Protein AF-A0A2D4NIR9-F1 (afdb_monomer_lite)

Radius of gyration: 31.27 Å; chains: 1; bounding box: 77×45×60 Å

pLDDT: mean 85.51, std 13.18, range [40.16, 98.0]

Foldseek 3Di:
DDDDDDDDDPPDDDDDDPPDDPPDPPPPPVVVVVVVVVVVVVCVVVVVADPVNPDDDDDDDDLPDPPVCNLVVQQVVQQVVCVVVVHDRDDSVVSSCVVVVDDDDDVVVVVVVVVLVVVQVVCVVVVHDQQPDWDWDADVVVGDIDTDRDDDFDWDDDDDPDIDTPPDDDDDDDDPQCFLLNVQVCCCVVPVDGDQWDDDPPRTQAHPPDPPSVVRRNPD

Organism: NCBI:txid129469

Secondary structure (DSSP, 8-state):
-PPPP----TT------TTS---------HHHHHHHHHHHHHHHHTTSS-TTTT-PPP----SS-SSS-HHHHHHHHHHHHHHHTTPPPPPHHHHHHHHTTPPP--HHHHHHHHHHHHHHHHHHHTT--GGG-EEEEEETTTTEEEEEEPPPPPPEEEETTEEE-TT--------TT--HHHHHHHHHHHHS---S-EEETTEEEE-TTSTTTGGGGG--

InterPro domains:
  IPR018965 Ubiquitin-activating enzyme E1, C-terminal [PF09358] (167-218)
  IPR018965 Ubiquitin-activating enzyme E1, C-terminal [SM00985] (133-220)
  IPR019572 Ubiquitin-activating enzyme, SCCH domain [PF10585] (20-96)
  IPR035985 Ubiquitin-activating enzyme-like [SSF69572] (28-212)
  IPR038252 Ubiquitin-activating enzyme E1, C-terminal domain superfamily [G3DSA:3.10.290.60] (169-220)
  IPR042063 Ubiquitin-activating enzyme E1, SCCH domain [G3DSA:1.10.10.2660] (4-103)
  IPR045886 ThiF/MoeB/HesA family [PTHR10953] (51-213)

Sequence (220 aa):
YMGTPFAGSIKVVVQTDEAIRKPDPIPVSSEDERNALLQLESAILANKATKSDLQMKELNFEKDDDSNGHIDFITAASNLRAKMYNIEPADRLKTKRIAGKIIPAIATSTAAVSGLVALELIKVVGVCPFQAYKNCFFNLAIPIIVFTETAAVRKTEIRNGISFTIWDRWTIHGKDNFTLLDFINTVKEKYGIEPIMVVQGVKMLYVPVMPGHVKRLKLT

Structure (mmCIF, N/CA/C/O backbone):
data_AF-A0A2D4NIR9-F1
#
_entry.id   AF-A0A2D4NIR9-F1
#
loop_
_atom_site.group_PDB
_atom_site.id
_atom_site.type_symbol
_atom_site.label_atom_id
_atom_site.label_alt_id
_atom_site.label_comp_id
_atom_site.label_asym_id
_atom_site.label_entity_id
_atom_site.label_seq_id
_atom_site.pdbx_PDB_ins_code
_atom_site.Cartn_x
_atom_site.Cartn_y
_atom_site.Cartn_z
_atom_site.occupancy
_atom_site.B_iso_or_equiv
_atom_site.auth_seq_id
_atom_site.auth_comp_id
_atom_site.auth_asym_id
_atom_site.auth_atom_id
_atom_site.pdbx_PDB_model_num
ATOM 1 N N . TYR A 1 1 ? 46.312 -5.017 -22.908 1.00 40.16 1 TYR A N 1
ATOM 2 C CA . TYR A 1 1 ? 45.900 -4.498 -21.592 1.00 40.16 1 TYR A CA 1
ATOM 3 C C . TYR A 1 1 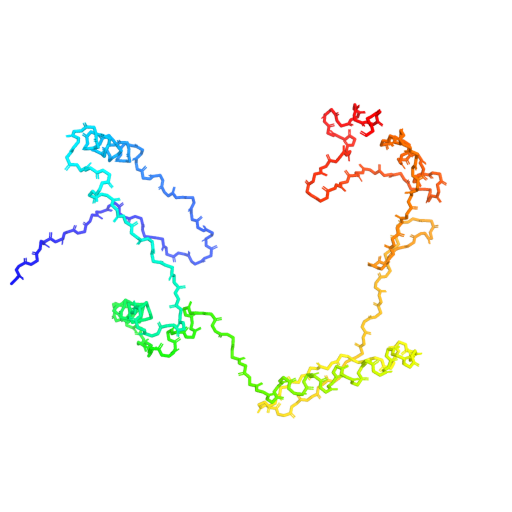? 46.078 -5.599 -20.560 1.00 40.16 1 TYR A C 1
ATOM 5 O O . TYR A 1 1 ? 45.256 -6.503 -20.502 1.00 40.16 1 TYR A O 1
ATOM 13 N N . MET A 1 2 ? 47.196 -5.597 -19.828 1.00 45.28 2 MET A N 1
ATOM 14 C CA . MET A 1 2 ? 47.381 -6.491 -18.679 1.00 45.28 2 MET A CA 1
ATOM 15 C C . MET A 1 2 ? 46.556 -5.928 -17.521 1.00 45.28 2 MET A C 1
ATOM 17 O O . MET A 1 2 ? 46.801 -4.803 -17.093 1.00 45.28 2 MET A O 1
ATOM 21 N N . GLY A 1 3 ? 45.549 -6.672 -17.065 1.00 52.16 3 GLY A N 1
ATOM 22 C CA . GLY A 1 3 ? 44.848 -6.351 -15.824 1.00 52.16 3 GLY A CA 1
ATOM 23 C C . GLY A 1 3 ? 45.793 -6.489 -14.632 1.00 52.16 3 GLY A C 1
ATOM 24 O O . GLY A 1 3 ? 46.739 -7.277 -14.669 1.00 52.16 3 GLY A O 1
ATOM 25 N N . THR A 1 4 ? 45.548 -5.722 -13.575 1.00 70.62 4 THR A N 1
ATOM 26 C CA . THR A 1 4 ? 46.212 -5.937 -12.289 1.00 70.62 4 THR A CA 1
ATOM 27 C C . THR A 1 4 ? 45.856 -7.339 -11.771 1.00 70.62 4 THR A C 1
ATOM 29 O O . THR A 1 4 ? 44.676 -7.699 -11.759 1.00 70.62 4 THR A O 1
ATOM 32 N N . PRO A 1 5 ? 46.838 -8.173 -11.381 1.00 71.19 5 PRO A N 1
ATOM 33 C CA . PRO A 1 5 ? 46.554 -9.515 -10.888 1.00 71.19 5 PRO A CA 1
ATOM 34 C C . PRO A 1 5 ? 45.826 -9.433 -9.540 1.00 71.19 5 PRO A C 1
ATOM 36 O O . PRO A 1 5 ? 46.275 -8.743 -8.627 1.00 71.19 5 PRO A O 1
ATOM 39 N N . PHE A 1 6 ? 44.706 -10.146 -9.417 1.00 78.81 6 PHE A N 1
ATOM 40 C CA . PHE A 1 6 ? 43.951 -10.275 -8.171 1.00 78.81 6 PHE A CA 1
ATOM 41 C C . PHE A 1 6 ? 44.113 -11.691 -7.613 1.00 78.81 6 PHE A C 1
ATOM 43 O O . PHE A 1 6 ? 43.844 -12.668 -8.312 1.00 78.81 6 PHE A O 1
ATOM 50 N N . ALA A 1 7 ? 44.521 -11.796 -6.350 1.00 73.81 7 ALA A N 1
ATOM 51 C CA . ALA A 1 7 ? 44.514 -13.037 -5.583 1.00 73.81 7 ALA A CA 1
ATOM 52 C C . ALA A 1 7 ? 43.500 -12.896 -4.439 1.00 73.81 7 ALA A C 1
ATOM 54 O O . ALA A 1 7 ? 43.501 -11.889 -3.733 1.00 73.81 7 ALA A O 1
ATOM 55 N N . GLY A 1 8 ? 42.615 -13.881 -4.273 1.00 65.56 8 GLY A N 1
ATOM 56 C CA . GLY A 1 8 ? 41.558 -13.827 -3.263 1.00 65.56 8 GLY A CA 1
ATOM 57 C C . GLY A 1 8 ? 42.111 -13.816 -1.834 1.00 65.56 8 GLY A C 1
ATOM 58 O O . GLY A 1 8 ? 42.942 -14.647 -1.475 1.00 65.56 8 GLY A O 1
ATOM 59 N N . SER A 1 9 ? 41.625 -12.894 -1.004 1.00 65.56 9 SER A N 1
ATOM 60 C CA . SER A 1 9 ? 41.976 -12.816 0.418 1.00 65.56 9 SER A CA 1
ATOM 61 C C . SER A 1 9 ? 41.223 -13.873 1.235 1.00 65.56 9 SER A C 1
ATOM 63 O O . SER A 1 9 ? 40.002 -13.966 1.167 1.00 65.56 9 SER A O 1
ATOM 65 N N . ILE A 1 10 ? 41.938 -14.628 2.075 1.00 56.69 10 ILE A N 1
ATOM 66 C CA . ILE A 1 10 ? 41.413 -15.777 2.850 1.00 56.69 10 ILE A CA 1
ATOM 67 C C . ILE A 1 10 ? 40.405 -15.363 3.953 1.00 56.69 10 ILE A C 1
ATOM 69 O O . ILE A 1 10 ? 39.670 -16.196 4.471 1.00 56.69 10 ILE A O 1
ATOM 73 N N . LYS A 1 11 ? 40.321 -14.072 4.305 1.00 61.47 11 LYS A N 1
ATOM 74 C CA . LYS A 1 11 ? 39.499 -13.545 5.415 1.00 61.47 11 LYS A CA 1
ATOM 75 C C . LYS A 1 11 ? 38.157 -12.921 4.990 1.00 61.47 11 LYS A C 1
ATOM 77 O O . LYS A 1 11 ? 37.684 -11.999 5.647 1.00 61.47 11 LYS A O 1
ATOM 82 N N . VAL A 1 12 ? 37.542 -13.368 3.895 1.00 59.41 12 VAL A N 1
ATOM 83 C CA . VAL A 1 12 ? 36.223 -12.852 3.481 1.00 59.41 12 VAL A CA 1
ATOM 84 C C . VAL A 1 12 ? 35.119 -13.746 4.045 1.00 59.41 12 VAL A C 1
ATOM 86 O O . VAL A 1 12 ? 35.029 -14.922 3.703 1.00 59.41 12 VAL A O 1
ATOM 89 N N . VAL A 1 13 ? 34.269 -13.187 4.910 1.00 64.75 13 VAL A N 1
ATOM 90 C CA . VAL A 1 13 ? 33.069 -13.868 5.416 1.00 64.75 13 VAL A CA 1
ATOM 91 C C . VAL A 1 13 ? 32.018 -13.877 4.307 1.00 64.75 13 VAL A C 1
ATOM 93 O O . VAL A 1 13 ? 31.481 -12.831 3.947 1.00 64.75 13 VAL A O 1
ATOM 96 N N . VAL A 1 14 ? 31.727 -15.053 3.752 1.00 64.06 14 VAL A N 1
ATOM 97 C CA . VAL A 1 14 ? 30.638 -15.247 2.786 1.00 64.06 14 VAL A CA 1
ATOM 98 C C . VAL A 1 14 ? 29.438 -15.801 3.540 1.00 64.06 14 VAL A C 1
ATOM 100 O O . VAL A 1 14 ? 29.469 -16.925 4.031 1.00 64.06 14 VAL A O 1
ATOM 103 N N . GLN A 1 15 ? 28.386 -14.997 3.657 1.00 66.44 15 GLN A N 1
ATOM 104 C CA . GLN A 1 15 ? 27.143 -15.411 4.295 1.00 66.44 15 GLN A CA 1
ATOM 105 C C . GLN A 1 15 ? 26.266 -16.168 3.289 1.00 66.44 15 GLN A C 1
ATOM 107 O O . GLN A 1 15 ? 26.023 -15.671 2.191 1.00 66.44 15 GLN A O 1
ATOM 112 N N . THR A 1 16 ? 25.795 -17.361 3.656 1.00 66.50 16 THR A N 1
ATOM 113 C CA . THR A 1 16 ? 25.077 -18.283 2.753 1.00 66.50 16 THR A CA 1
ATOM 114 C C . THR A 1 16 ? 23.614 -18.531 3.133 1.00 66.50 16 THR A C 1
ATOM 116 O O . THR A 1 16 ? 22.977 -19.374 2.511 1.00 66.50 16 THR A O 1
ATOM 119 N N . ASP A 1 17 ? 23.073 -17.836 4.137 1.00 55.38 17 ASP A N 1
ATOM 120 C CA . ASP A 1 17 ? 21.745 -18.126 4.697 1.00 55.38 17 ASP A CA 1
ATOM 121 C C . ASP A 1 17 ? 20.742 -16.984 4.436 1.00 55.38 17 ASP A C 1
ATOM 123 O O . ASP A 1 17 ? 20.973 -15.838 4.831 1.00 55.38 17 ASP A O 1
ATOM 127 N N . GLU A 1 18 ? 19.632 -17.301 3.760 1.00 58.94 18 GLU A N 1
ATOM 128 C CA . GLU A 1 18 ? 18.612 -16.344 3.297 1.00 58.94 18 GLU A CA 1
ATOM 129 C C . GLU A 1 18 ? 17.674 -15.854 4.417 1.00 58.94 18 GLU A C 1
ATOM 131 O O . GLU A 1 18 ? 17.050 -14.800 4.285 1.00 58.94 18 GLU A O 1
ATOM 136 N N . ALA A 1 19 ? 17.571 -16.589 5.532 1.00 59.88 19 ALA A N 1
ATOM 137 C CA . ALA A 1 19 ? 16.643 -16.288 6.631 1.00 59.88 19 ALA A CA 1
ATOM 138 C C . ALA A 1 19 ? 17.217 -15.339 7.703 1.00 59.88 19 ALA A C 1
ATOM 140 O O . ALA A 1 19 ? 16.499 -14.893 8.605 1.00 59.88 19 ALA A O 1
ATOM 141 N N . ILE A 1 20 ? 18.509 -15.015 7.628 1.00 51.44 20 ILE A N 1
ATOM 142 C CA . ILE A 1 20 ? 19.183 -14.172 8.615 1.00 51.44 20 ILE A CA 1
ATOM 143 C C . ILE A 1 20 ? 18.915 -12.698 8.270 1.00 51.44 20 ILE A C 1
ATOM 145 O O . ILE A 1 20 ? 19.298 -12.210 7.206 1.00 51.44 20 ILE A O 1
ATOM 149 N N . ARG A 1 21 ? 18.252 -11.962 9.182 1.00 60.31 21 ARG A N 1
ATOM 150 C CA . ARG A 1 21 ? 18.209 -10.483 9.147 1.00 60.31 21 ARG A CA 1
ATOM 151 C C . ARG A 1 21 ? 19.627 -9.971 8.925 1.00 60.31 21 ARG A C 1
ATOM 153 O O . ARG A 1 21 ? 20.514 -10.524 9.566 1.00 60.31 21 ARG A O 1
ATOM 160 N N . LYS A 1 22 ? 19.812 -8.945 8.069 1.00 49.41 22 LYS A N 1
ATOM 161 C CA . LYS A 1 22 ? 21.119 -8.301 7.806 1.00 49.41 22 LYS A CA 1
ATOM 162 C C . LYS A 1 22 ? 21.984 -8.419 9.063 1.00 49.41 22 LYS A C 1
ATOM 164 O O . LYS A 1 22 ? 21.547 -7.872 10.081 1.00 49.41 22 LYS A O 1
ATOM 169 N N . PRO A 1 23 ? 23.103 -9.165 9.037 1.00 47.25 23 PRO A N 1
ATOM 170 C CA . PRO A 1 23 ? 23.976 -9.187 10.195 1.00 47.25 23 PRO A CA 1
ATOM 171 C C . PRO A 1 23 ? 24.299 -7.733 10.525 1.00 47.25 23 PRO A C 1
ATOM 173 O O . PRO A 1 23 ? 24.423 -6.912 9.603 1.00 47.25 23 PRO A O 1
ATOM 176 N N . ASP A 1 24 ? 24.385 -7.410 11.818 1.00 49.12 24 ASP A N 1
ATOM 177 C CA . ASP A 1 24 ? 25.007 -6.152 12.215 1.00 49.12 24 ASP A CA 1
ATOM 178 C C . ASP A 1 24 ? 26.290 -6.029 11.394 1.00 49.12 24 ASP A C 1
ATOM 180 O O . ASP A 1 24 ? 26.990 -7.043 11.252 1.00 49.12 24 ASP A O 1
ATOM 184 N N . PRO A 1 25 ? 26.531 -4.873 10.745 1.00 47.44 25 PRO A N 1
ATOM 185 C CA . PRO A 1 25 ? 27.684 -4.707 9.879 1.00 47.44 25 PRO A CA 1
ATOM 186 C C . PRO A 1 25 ? 28.883 -5.297 10.603 1.00 47.44 25 PRO A C 1
ATOM 188 O O . PRO A 1 25 ? 29.171 -4.896 11.732 1.00 47.44 25 PRO A O 1
ATOM 191 N N . ILE A 1 26 ? 29.497 -6.322 9.989 1.00 49.78 26 ILE A N 1
ATOM 192 C CA . ILE A 1 26 ? 30.739 -6.904 10.494 1.00 49.78 26 ILE A CA 1
ATOM 193 C C . ILE A 1 26 ? 31.598 -5.687 10.798 1.00 49.78 26 ILE A C 1
ATOM 195 O O . ILE A 1 26 ? 31.750 -4.872 9.881 1.00 49.78 26 ILE A O 1
ATOM 199 N N . PRO A 1 27 ? 32.071 -5.499 12.041 1.00 47.84 27 PRO A N 1
ATOM 200 C CA . PRO A 1 27 ? 32.926 -4.374 12.325 1.00 47.84 27 PRO A CA 1
ATOM 201 C C . PRO A 1 27 ? 34.122 -4.575 11.409 1.00 47.84 27 PRO A C 1
ATOM 203 O O . PRO A 1 27 ? 34.947 -5.466 11.626 1.00 47.84 27 PRO A O 1
ATOM 206 N N . VAL A 1 28 ? 34.173 -3.792 10.330 1.00 52.75 28 VAL A N 1
ATOM 207 C CA . VAL A 1 28 ? 35.415 -3.523 9.629 1.00 52.75 28 VAL A CA 1
ATOM 208 C C . VAL A 1 28 ? 36.365 -3.195 10.765 1.00 52.75 28 VAL A C 1
ATOM 210 O O . VAL A 1 28 ? 35.985 -2.433 11.661 1.00 52.75 28 VAL A O 1
ATOM 213 N N . SER A 1 29 ? 37.498 -3.902 10.835 1.00 57.94 29 SER A N 1
ATOM 214 C CA . SER A 1 29 ? 38.437 -3.741 11.942 1.00 57.94 29 SER A CA 1
ATOM 215 C C . SER A 1 29 ? 38.543 -2.252 12.223 1.00 57.94 29 SER A C 1
ATOM 217 O O . SER A 1 29 ? 38.893 -1.495 11.320 1.00 57.94 29 SER A O 1
ATOM 219 N N . SER A 1 30 ? 38.142 -1.820 13.422 1.00 63.78 30 SER A N 1
ATOM 220 C CA . SER A 1 30 ? 38.057 -0.388 13.731 1.00 63.78 30 SER A CA 1
ATOM 221 C C . SER A 1 30 ? 39.390 0.333 13.474 1.00 63.78 30 SER A C 1
ATOM 223 O O . SER A 1 30 ? 39.418 1.544 13.303 1.00 63.78 30 SER A O 1
ATOM 225 N N . GLU A 1 31 ? 40.487 -0.429 13.401 1.00 73.44 31 GLU A N 1
ATOM 226 C CA . GLU A 1 31 ? 41.809 -0.033 12.925 1.00 73.44 31 GLU A CA 1
ATOM 227 C C . GLU A 1 31 ? 41.839 0.399 11.449 1.00 73.44 31 GLU A C 1
ATOM 229 O O . GLU A 1 31 ? 42.369 1.460 11.148 1.00 73.44 31 GLU A O 1
ATOM 234 N N . ASP A 1 32 ? 41.277 -0.385 10.526 1.00 73.75 32 ASP A N 1
ATOM 235 C CA . ASP A 1 32 ? 41.332 -0.124 9.082 1.00 73.75 32 ASP A CA 1
ATOM 236 C C . ASP A 1 32 ? 40.442 1.062 8.699 1.00 73.75 32 ASP A C 1
ATOM 238 O O . ASP A 1 32 ? 40.850 1.906 7.901 1.00 73.75 32 ASP A O 1
ATOM 242 N N . GLU A 1 33 ? 39.264 1.185 9.321 1.00 75.88 33 GLU A N 1
ATOM 243 C CA . GLU A 1 33 ? 38.415 2.374 9.169 1.00 75.88 33 GLU A CA 1
ATOM 244 C C . GLU A 1 33 ? 39.081 3.617 9.758 1.00 75.88 33 GLU A C 1
ATOM 246 O O . GLU A 1 33 ? 39.092 4.659 9.106 1.00 75.88 33 GLU A O 1
ATOM 251 N N . ARG A 1 34 ? 39.693 3.520 10.952 1.00 78.56 34 ARG A N 1
ATOM 252 C CA . ARG A 1 34 ? 40.474 4.630 11.526 1.00 78.56 34 ARG A CA 1
ATOM 253 C C . ARG A 1 34 ? 41.646 5.005 10.629 1.00 78.56 34 ARG A C 1
ATOM 255 O O . ARG A 1 34 ? 41.870 6.188 10.410 1.00 78.56 34 ARG A O 1
ATOM 262 N N . ASN A 1 35 ? 42.367 4.032 10.079 1.00 83.50 35 ASN A N 1
ATOM 263 C CA . ASN A 1 35 ? 43.495 4.279 9.184 1.00 83.50 35 ASN A CA 1
ATOM 264 C C . ASN A 1 35 ? 43.039 4.948 7.882 1.00 83.50 35 ASN A C 1
ATOM 266 O O . ASN A 1 35 ? 43.673 5.903 7.437 1.00 83.50 35 ASN A O 1
ATOM 270 N N . ALA A 1 36 ? 41.924 4.504 7.296 1.00 81.06 36 ALA A N 1
ATOM 271 C CA . ALA A 1 36 ? 41.335 5.138 6.120 1.00 81.06 36 ALA A CA 1
ATOM 272 C C . ALA A 1 36 ? 40.846 6.564 6.423 1.00 81.06 36 ALA A C 1
ATOM 274 O O . ALA A 1 36 ? 41.101 7.473 5.634 1.00 81.06 36 ALA A O 1
ATOM 275 N N . LEU A 1 37 ? 40.208 6.783 7.579 1.00 81.56 37 LEU A N 1
ATOM 276 C CA . LEU A 1 37 ? 39.786 8.108 8.043 1.00 81.56 37 LEU A CA 1
ATOM 277 C C . LEU A 1 37 ? 40.982 9.043 8.246 1.00 81.56 37 LEU A C 1
ATOM 279 O O . LEU A 1 37 ? 40.964 10.148 7.721 1.00 81.56 37 LEU A O 1
ATOM 283 N N . LEU A 1 38 ? 42.051 8.591 8.908 1.00 84.44 38 LEU A N 1
ATOM 284 C CA . LEU A 1 38 ? 43.281 9.371 9.095 1.00 84.44 38 LEU A CA 1
ATOM 285 C C . LEU A 1 38 ? 43.963 9.702 7.755 1.00 84.44 38 LEU A C 1
ATOM 287 O O . LEU A 1 38 ? 44.487 10.803 7.566 1.00 84.44 38 LEU A O 1
ATOM 291 N N . GLN A 1 39 ? 43.947 8.775 6.794 1.00 82.94 39 GLN A N 1
ATOM 292 C CA . GLN A 1 39 ? 44.461 9.018 5.441 1.00 82.94 39 GLN A CA 1
ATOM 293 C C . GLN A 1 39 ? 43.606 10.035 4.673 1.00 82.94 39 GLN A C 1
ATOM 295 O O . GLN A 1 39 ? 44.152 10.915 4.010 1.00 82.94 39 GLN A O 1
ATOM 300 N N . LEU A 1 40 ? 42.280 9.961 4.792 1.00 80.38 40 LEU A N 1
ATOM 301 C CA . LEU A 1 40 ? 41.356 10.940 4.216 1.00 80.38 40 LEU A CA 1
ATOM 302 C C . LEU A 1 40 ? 41.523 12.319 4.862 1.00 80.38 40 LEU A C 1
ATOM 304 O O . LEU A 1 40 ? 41.665 13.306 4.147 1.00 80.38 40 LEU A O 1
ATOM 308 N N . GLU A 1 41 ? 41.577 12.395 6.192 1.00 81.69 41 GLU A N 1
ATOM 309 C CA . GLU A 1 41 ? 41.792 13.639 6.937 1.00 81.69 41 GLU A CA 1
ATOM 310 C C . GLU A 1 41 ? 43.128 14.284 6.572 1.00 81.69 41 GLU A C 1
ATOM 312 O O . GLU A 1 41 ? 43.170 15.471 6.256 1.00 81.69 41 GLU A O 1
ATOM 317 N N . SER A 1 42 ? 44.216 13.509 6.538 1.00 83.19 42 SER A N 1
ATOM 318 C CA . SER A 1 42 ? 45.528 14.022 6.128 1.00 83.19 42 SER A CA 1
ATOM 319 C C . SER A 1 42 ? 45.555 14.464 4.660 1.00 83.19 42 SER A C 1
ATOM 321 O O . SER A 1 42 ? 46.190 15.470 4.345 1.00 83.19 42 SER A O 1
ATOM 323 N N . ALA A 1 43 ? 44.833 13.788 3.760 1.00 77.75 43 ALA A N 1
ATOM 324 C CA . ALA A 1 43 ? 44.707 14.197 2.360 1.00 77.75 43 ALA A CA 1
ATOM 325 C C . ALA A 1 43 ? 43.884 15.488 2.185 1.00 7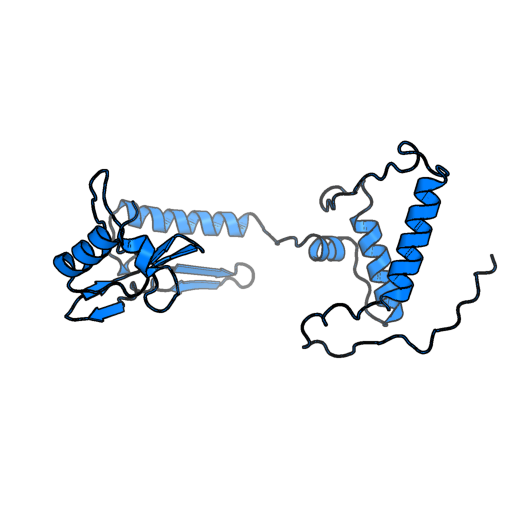7.75 43 ALA A C 1
ATOM 327 O O . ALA A 1 43 ? 44.255 16.337 1.370 1.00 77.75 43 ALA A O 1
ATOM 328 N N . ILE A 1 44 ? 42.812 15.655 2.969 1.00 76.69 44 ILE A N 1
ATOM 329 C CA . ILE A 1 44 ? 41.983 16.869 3.003 1.00 76.69 44 ILE A CA 1
ATOM 330 C C . ILE A 1 44 ? 42.786 18.041 3.591 1.00 76.69 44 ILE A C 1
ATOM 332 O O . ILE A 1 44 ? 42.828 19.114 2.990 1.00 76.69 44 ILE A O 1
ATOM 336 N N . LEU A 1 45 ? 43.489 17.834 4.714 1.00 80.00 45 LEU A N 1
ATOM 337 C CA . LEU A 1 45 ? 44.343 18.845 5.361 1.00 80.00 45 LEU A CA 1
ATOM 338 C C . LEU A 1 45 ? 45.540 19.253 4.496 1.00 80.00 45 LEU A C 1
ATOM 340 O O . LEU A 1 45 ? 45.948 20.412 4.516 1.00 80.00 45 LEU A O 1
ATOM 344 N N . ALA A 1 46 ? 46.081 18.326 3.701 1.00 82.75 46 ALA A N 1
ATOM 345 C CA . ALA A 1 46 ? 47.142 18.616 2.739 1.00 82.75 46 ALA A CA 1
ATOM 346 C C . ALA A 1 46 ? 46.676 19.500 1.564 1.00 82.75 46 ALA A C 1
ATOM 348 O O . ALA A 1 46 ? 47.495 19.820 0.702 1.00 82.75 46 ALA A O 1
ATOM 349 N N . ASN A 1 47 ? 45.389 19.882 1.509 1.00 71.25 47 ASN A N 1
ATOM 350 C CA . ASN A 1 47 ? 44.792 20.773 0.508 1.00 71.25 47 ASN A CA 1
ATOM 351 C C . ASN A 1 47 ? 45.053 20.321 -0.945 1.00 71.25 47 ASN A C 1
ATOM 353 O O . ASN A 1 47 ? 45.069 21.128 -1.873 1.00 71.25 47 ASN A O 1
ATOM 357 N N . LYS A 1 48 ? 45.271 19.012 -1.141 1.00 71.25 48 LYS A N 1
ATOM 358 C CA . LYS A 1 48 ? 45.548 18.397 -2.450 1.00 71.25 48 LYS A CA 1
ATOM 359 C C . LYS A 1 48 ? 44.307 18.318 -3.342 1.00 71.25 48 LYS A C 1
ATOM 361 O O . LYS A 1 48 ? 44.446 18.103 -4.540 1.00 71.25 48 LYS A O 1
ATOM 366 N N . ALA A 1 49 ? 43.123 18.471 -2.753 1.00 68.88 49 ALA A N 1
ATOM 367 C CA . ALA A 1 49 ? 41.848 18.587 -3.442 1.00 68.88 49 ALA A CA 1
ATOM 368 C C . ALA A 1 49 ? 41.064 19.744 -2.816 1.00 68.88 49 ALA A C 1
ATOM 370 O O . ALA A 1 49 ? 40.834 19.776 -1.606 1.00 68.88 49 ALA A O 1
ATOM 371 N N . THR A 1 50 ? 40.681 20.713 -3.635 1.00 72.44 50 THR A N 1
ATOM 372 C CA . THR A 1 50 ? 39.884 21.865 -3.216 1.00 72.44 50 THR A CA 1
ATOM 373 C C . THR A 1 50 ? 38.392 21.531 -3.241 1.00 72.44 50 THR A C 1
ATOM 375 O O . THR A 1 50 ? 37.953 20.565 -3.864 1.00 72.44 50 THR A O 1
ATOM 378 N N . LYS A 1 51 ? 37.559 22.360 -2.601 1.00 72.12 51 LYS A N 1
ATOM 379 C CA . LYS A 1 51 ? 36.092 22.212 -2.649 1.00 72.12 51 LYS A CA 1
ATOM 380 C C . LYS A 1 51 ? 35.538 22.251 -4.085 1.00 72.12 51 LYS A C 1
ATOM 382 O O . LYS A 1 51 ? 34.490 21.668 -4.345 1.00 72.12 51 LYS A O 1
ATOM 387 N N . SER A 1 52 ? 36.229 22.932 -5.001 1.00 76.44 52 SER A N 1
ATOM 388 C CA . SER A 1 52 ? 35.938 22.919 -6.440 1.00 76.44 52 SER A CA 1
ATOM 389 C C . SER A 1 52 ? 36.270 21.584 -7.109 1.00 76.44 52 SER A C 1
ATOM 391 O O . SER A 1 52 ? 35.538 21.182 -8.006 1.00 76.44 52 SER A O 1
ATOM 393 N N . ASP A 1 53 ? 37.301 20.873 -6.645 1.00 74.88 53 ASP A N 1
ATOM 394 C CA . ASP A 1 53 ? 37.697 19.560 -7.183 1.00 74.88 53 ASP A CA 1
ATOM 395 C C . ASP A 1 53 ? 36.788 18.427 -6.675 1.00 74.88 53 ASP A C 1
ATOM 397 O O . ASP A 1 53 ? 36.654 17.388 -7.316 1.00 74.88 53 ASP A O 1
ATOM 401 N N . LEU A 1 54 ? 36.135 18.631 -5.525 1.00 73.44 54 LEU A N 1
ATOM 402 C CA . LEU A 1 54 ? 35.288 17.647 -4.839 1.00 73.44 54 LEU A CA 1
ATOM 403 C C . LEU A 1 54 ? 33.784 17.852 -5.092 1.00 73.44 54 LEU A C 1
ATOM 405 O O . LEU A 1 54 ? 32.949 17.551 -4.236 1.00 73.44 54 LEU A O 1
ATOM 409 N N . GLN A 1 55 ? 33.413 18.374 -6.263 1.00 78.12 55 GLN A N 1
ATOM 410 C CA . GLN A 1 55 ? 32.008 18.507 -6.646 1.00 78.12 55 GLN A CA 1
ATOM 411 C C . GLN A 1 55 ? 31.475 17.192 -7.217 1.00 78.12 55 GLN A C 1
ATOM 413 O O . GLN A 1 55 ? 31.644 16.884 -8.394 1.00 78.12 55 GLN A O 1
ATOM 418 N N . MET A 1 56 ? 30.790 16.418 -6.379 1.00 83.88 56 MET A N 1
ATOM 419 C CA . MET A 1 56 ? 30.011 15.265 -6.827 1.00 83.88 56 MET A CA 1
ATOM 420 C C . MET A 1 56 ? 28.551 15.668 -7.016 1.00 83.88 56 MET A C 1
ATOM 422 O O . MET A 1 56 ? 27.943 16.273 -6.133 1.00 83.88 56 MET A O 1
ATOM 426 N N . LYS A 1 57 ? 27.981 15.311 -8.168 1.00 84.81 57 LYS A N 1
ATOM 427 C CA . LYS A 1 57 ? 26.544 15.421 -8.412 1.00 84.81 57 LYS A CA 1
ATOM 428 C C . LYS A 1 57 ? 25.891 14.088 -8.084 1.00 84.81 57 LYS A C 1
ATOM 430 O O . LYS A 1 57 ? 26.195 13.080 -8.717 1.00 84.81 57 LYS A O 1
ATOM 435 N N . GLU A 1 58 ? 24.981 14.099 -7.120 1.00 90.50 58 GLU A N 1
ATOM 436 C CA . GLU A 1 58 ? 24.138 12.942 -6.848 1.00 90.50 58 GLU A CA 1
ATOM 437 C C . GLU A 1 58 ? 23.239 12.657 -8.058 1.00 90.50 58 GLU A C 1
ATOM 439 O O . GLU A 1 58 ? 22.618 13.563 -8.626 1.00 90.50 58 GLU A O 1
ATOM 444 N N . LEU A 1 59 ? 23.196 11.390 -8.469 1.00 91.44 59 LEU A N 1
ATOM 445 C CA . LEU A 1 59 ? 22.265 10.918 -9.483 1.00 91.44 59 LEU A CA 1
ATOM 446 C C . LEU A 1 59 ? 21.042 10.335 -8.784 1.00 91.44 59 LEU A C 1
ATOM 448 O O . LEU A 1 59 ? 21.123 9.306 -8.117 1.00 91.44 59 LEU A O 1
ATOM 452 N N . ASN A 1 60 ? 19.902 10.994 -8.968 1.00 93.81 60 ASN A N 1
ATOM 453 C CA . ASN A 1 60 ? 18.621 10.471 -8.517 1.00 93.81 60 ASN A CA 1
ATOM 454 C C . ASN A 1 60 ? 18.127 9.438 -9.520 1.00 93.81 60 ASN A C 1
ATOM 456 O O . ASN A 1 60 ? 17.993 9.738 -10.706 1.00 93.81 60 ASN A O 1
ATOM 460 N N . PHE A 1 61 ? 17.839 8.232 -9.039 1.00 94.88 61 PHE A N 1
ATOM 461 C CA . PHE A 1 61 ? 17.291 7.183 -9.883 1.00 94.88 61 PHE A CA 1
ATOM 462 C C . PHE A 1 61 ? 15.946 7.611 -10.481 1.00 94.88 61 PHE A C 1
ATOM 464 O O . PHE A 1 61 ? 14.953 7.761 -9.774 1.00 94.88 61 PHE A O 1
ATOM 471 N N . GLU A 1 62 ? 15.931 7.748 -11.801 1.00 95.00 62 GLU A N 1
ATOM 472 C CA . GLU A 1 62 ? 14.741 7.962 -12.617 1.00 95.00 62 GLU A CA 1
ATOM 473 C C . GLU A 1 62 ? 14.619 6.817 -13.626 1.00 95.00 62 GLU A C 1
ATOM 475 O O . GLU A 1 62 ? 15.550 6.545 -14.388 1.00 95.00 62 GLU A O 1
ATOM 480 N N . LYS A 1 63 ? 13.477 6.131 -13.598 1.00 92.38 63 LYS A N 1
ATOM 481 C CA . LYS A 1 63 ? 13.175 4.949 -14.416 1.00 92.38 63 LYS A CA 1
ATOM 482 C C . LYS A 1 63 ? 12.480 5.315 -15.726 1.00 92.38 63 LYS A C 1
ATOM 484 O O . LYS A 1 63 ? 12.543 4.529 -16.670 1.00 92.38 63 LYS A O 1
ATOM 489 N N . ASP A 1 64 ? 11.788 6.454 -15.770 1.00 92.69 64 ASP A N 1
ATOM 490 C CA . ASP A 1 64 ? 10.932 6.866 -16.890 1.00 92.69 64 ASP A CA 1
ATOM 491 C C . ASP A 1 64 ? 11.670 7.736 -17.921 1.00 92.69 64 ASP A C 1
ATOM 493 O O . ASP A 1 64 ? 11.169 7.927 -19.025 1.00 92.69 64 ASP A O 1
ATOM 497 N N . ASP A 1 65 ? 12.893 8.168 -17.610 1.00 93.62 65 ASP A N 1
ATOM 498 C CA . ASP A 1 65 ? 13.804 8.833 -18.541 1.00 93.62 65 ASP A CA 1
ATOM 499 C C . ASP A 1 65 ? 14.804 7.824 -19.122 1.00 93.62 65 ASP A C 1
ATOM 501 O O . ASP A 1 65 ? 15.673 7.302 -18.426 1.00 93.62 65 ASP A O 1
ATOM 505 N N . ASP A 1 66 ? 14.662 7.536 -20.415 1.00 91.81 66 ASP A N 1
ATOM 506 C CA . ASP A 1 66 ? 15.523 6.592 -21.126 1.00 91.81 66 ASP A CA 1
ATOM 507 C C . ASP A 1 66 ? 16.869 7.208 -21.566 1.00 91.81 66 ASP A C 1
ATOM 509 O O . ASP A 1 66 ? 17.732 6.474 -22.040 1.00 91.81 66 ASP A O 1
ATOM 513 N N . SER A 1 67 ? 17.079 8.520 -21.397 1.00 93.50 67 SER A N 1
ATOM 514 C CA . SER A 1 67 ? 18.306 9.222 -21.814 1.00 93.50 67 SER A CA 1
ATOM 515 C C . SER A 1 67 ? 19.404 9.273 -20.742 1.00 93.50 67 SER A C 1
ATOM 517 O O . SER A 1 67 ? 20.571 9.487 -21.065 1.00 93.50 67 SER A O 1
ATOM 519 N N . ASN A 1 68 ? 19.060 9.034 -19.472 1.00 93.62 68 ASN A N 1
ATOM 520 C CA . ASN A 1 68 ? 19.998 9.096 -18.341 1.00 93.62 68 ASN A CA 1
ATOM 521 C C . ASN A 1 68 ? 20.874 7.839 -18.159 1.00 93.62 68 ASN A C 1
ATOM 523 O O . ASN A 1 68 ? 21.785 7.838 -17.332 1.00 93.62 68 ASN A O 1
ATOM 527 N N . GLY A 1 69 ? 20.592 6.755 -18.891 1.00 94.12 69 GLY A N 1
ATOM 528 C CA . GLY A 1 69 ? 21.338 5.495 -18.817 1.00 94.12 69 GLY A CA 1
ATOM 529 C C . GLY A 1 69 ? 21.177 4.696 -17.514 1.00 94.12 69 GLY A C 1
ATOM 530 O O . GLY A 1 69 ? 21.851 3.679 -17.344 1.00 94.12 69 GLY A O 1
ATOM 531 N N . HIS A 1 70 ? 20.291 5.086 -16.590 1.00 96.62 70 HIS A N 1
ATOM 532 C CA . HIS A 1 70 ? 20.109 4.397 -15.305 1.00 96.62 70 HIS A CA 1
ATOM 533 C C . HIS A 1 70 ? 19.668 2.943 -15.495 1.00 96.62 70 HIS A C 1
ATOM 535 O O . HIS A 1 70 ? 20.257 2.017 -14.934 1.00 96.62 70 HIS A O 1
ATOM 541 N N . ILE A 1 71 ? 18.633 2.727 -16.311 1.00 96.62 71 ILE A N 1
ATOM 542 C CA . ILE A 1 71 ? 18.120 1.385 -16.602 1.00 96.62 71 ILE A CA 1
ATOM 543 C C . ILE A 1 71 ? 19.143 0.568 -17.392 1.00 96.62 71 ILE A C 1
ATOM 545 O O . ILE A 1 71 ? 19.256 -0.637 -17.163 1.00 96.62 71 ILE A O 1
ATOM 549 N N . ASP A 1 72 ? 19.912 1.202 -18.275 1.00 96.44 72 ASP A N 1
ATOM 550 C CA . ASP A 1 72 ? 20.929 0.517 -19.077 1.00 96.44 72 ASP A CA 1
ATOM 551 C C . ASP A 1 72 ? 22.067 0.007 -18.195 1.00 96.44 72 ASP A C 1
ATOM 553 O O . ASP A 1 72 ? 22.454 -1.159 -18.299 1.00 96.44 72 ASP A O 1
ATOM 557 N N . PHE A 1 73 ? 22.521 0.834 -17.248 1.00 96.75 73 PHE A N 1
ATOM 558 C CA . PHE A 1 73 ? 23.496 0.438 -16.238 1.00 96.75 73 PHE A CA 1
ATOM 559 C C . PHE A 1 73 ? 22.996 -0.746 -15.403 1.00 96.75 73 PHE A C 1
ATOM 561 O O . PHE A 1 73 ? 23.696 -1.753 -15.283 1.00 96.75 73 PHE A O 1
ATOM 568 N N . ILE A 1 74 ? 21.770 -0.669 -14.870 1.00 97.00 74 ILE A N 1
ATOM 569 C CA . ILE A 1 74 ? 21.193 -1.744 -14.045 1.00 97.00 74 ILE A CA 1
ATOM 570 C C . ILE A 1 74 ? 21.039 -3.033 -14.862 1.00 97.00 74 ILE A C 1
ATOM 572 O O . ILE A 1 74 ? 21.376 -4.110 -14.374 1.00 97.00 74 ILE A O 1
ATOM 576 N N . THR A 1 75 ? 20.574 -2.935 -16.109 1.00 97.31 75 THR A N 1
ATOM 577 C CA . THR A 1 75 ? 20.391 -4.091 -17.003 1.00 97.31 75 THR A CA 1
ATOM 578 C C . THR A 1 75 ? 21.727 -4.760 -17.307 1.00 97.31 75 THR A C 1
ATOM 580 O O . THR A 1 75 ? 21.859 -5.974 -17.151 1.00 97.31 75 THR A O 1
ATOM 583 N N . ALA A 1 76 ? 22.748 -3.983 -17.677 1.00 97.44 76 ALA A N 1
ATOM 584 C CA . ALA A 1 76 ? 24.079 -4.508 -17.962 1.00 97.44 76 ALA A CA 1
ATOM 585 C C . ALA A 1 76 ? 24.720 -5.143 -16.719 1.00 97.44 76 ALA A C 1
ATOM 587 O O . ALA A 1 76 ? 25.177 -6.285 -16.782 1.00 97.44 76 ALA A O 1
ATOM 588 N N . ALA A 1 77 ? 24.702 -4.449 -15.577 1.00 97.62 77 ALA A N 1
ATOM 589 C CA . ALA A 1 77 ? 25.269 -4.951 -14.326 1.00 97.62 77 ALA A CA 1
ATOM 590 C C . ALA A 1 77 ? 24.557 -6.227 -13.847 1.00 97.62 77 ALA A C 1
ATOM 592 O O . ALA A 1 77 ? 25.212 -7.208 -13.486 1.00 97.62 77 ALA A O 1
ATOM 593 N N . SER A 1 78 ? 23.219 -6.244 -13.904 1.00 97.50 78 SER A N 1
ATOM 594 C CA . SER A 1 78 ? 22.407 -7.412 -13.551 1.00 97.50 78 SER A CA 1
ATOM 595 C C . SER A 1 78 ? 22.708 -8.598 -14.461 1.00 97.50 78 SER A C 1
ATOM 597 O O . SER A 1 78 ? 22.910 -9.702 -13.964 1.00 97.50 78 SER A O 1
ATOM 599 N N . ASN A 1 79 ? 22.801 -8.390 -15.776 1.00 97.38 79 ASN A N 1
ATOM 600 C CA . ASN A 1 79 ? 23.057 -9.471 -16.729 1.00 97.38 79 ASN A CA 1
ATOM 601 C C . ASN A 1 79 ? 24.492 -10.009 -16.641 1.00 97.38 79 ASN A C 1
ATOM 603 O O . ASN A 1 79 ? 24.699 -11.218 -16.750 1.00 97.38 79 ASN A O 1
ATOM 607 N N . LEU A 1 80 ? 25.481 -9.146 -16.380 1.00 97.75 80 LEU A N 1
ATOM 608 C CA . LEU A 1 80 ? 26.856 -9.582 -16.110 1.00 97.75 80 LEU A CA 1
ATOM 609 C C . LEU A 1 80 ? 26.913 -10.463 -14.860 1.00 97.75 80 LEU A C 1
ATOM 611 O O . LEU A 1 80 ? 27.520 -11.533 -14.893 1.00 97.75 80 LEU A O 1
ATOM 615 N N . ARG A 1 81 ? 26.232 -10.056 -13.781 1.00 97.25 81 ARG A N 1
ATOM 616 C CA . ARG A 1 81 ? 26.132 -10.858 -12.556 1.00 97.25 81 ARG A CA 1
ATOM 617 C C . ARG A 1 81 ? 25.355 -12.153 -12.793 1.00 97.25 81 ARG A C 1
ATOM 619 O O . ARG A 1 81 ? 25.797 -13.199 -12.337 1.00 97.25 81 ARG A O 1
ATOM 626 N N . ALA A 1 82 ? 24.248 -12.108 -13.529 1.00 96.31 82 ALA A N 1
ATOM 627 C CA . ALA A 1 82 ? 23.455 -13.285 -13.870 1.00 96.31 82 ALA A CA 1
ATOM 628 C C . ALA A 1 82 ? 24.313 -14.335 -14.595 1.00 96.31 82 ALA A C 1
ATOM 630 O O . ALA A 1 82 ? 24.335 -15.496 -14.192 1.00 96.31 82 ALA A O 1
ATOM 631 N N . LYS A 1 83 ? 25.136 -13.905 -15.561 1.00 96.62 83 LYS A N 1
ATOM 632 C CA . LYS A 1 83 ? 26.069 -14.780 -16.281 1.00 96.62 83 LYS A CA 1
ATOM 633 C C . LYS A 1 83 ? 27.102 -15.450 -15.366 1.00 96.62 83 LYS A C 1
ATOM 635 O O . LYS A 1 83 ? 27.434 -16.607 -15.597 1.00 96.62 83 LYS A O 1
ATOM 640 N N . MET A 1 84 ? 27.587 -14.766 -14.324 1.00 96.69 84 MET A N 1
ATOM 641 C CA . MET A 1 84 ? 28.521 -15.358 -13.347 1.00 96.69 84 MET A CA 1
ATOM 642 C C . MET A 1 84 ? 27.904 -16.527 -12.566 1.00 96.69 84 MET A C 1
ATOM 644 O O . MET A 1 84 ? 28.625 -17.443 -12.185 1.00 96.69 84 MET A O 1
ATOM 648 N N . TYR A 1 85 ? 26.587 -16.504 -12.345 1.00 96.00 85 TYR A N 1
ATOM 649 C CA . TYR A 1 85 ? 25.847 -17.534 -11.606 1.00 96.00 85 TYR A CA 1
ATOM 650 C C . TYR A 1 85 ? 24.981 -18.423 -12.512 1.00 96.00 85 TYR A C 1
ATOM 652 O O . TYR A 1 85 ? 24.127 -19.150 -12.013 1.00 96.00 85 TYR A O 1
ATOM 660 N N . ASN A 1 86 ? 25.185 -18.368 -13.834 1.00 95.00 86 ASN A N 1
ATOM 661 C CA . ASN A 1 86 ? 24.396 -19.106 -14.824 1.00 95.00 86 ASN A CA 1
ATOM 662 C C . ASN A 1 86 ? 22.869 -18.878 -14.701 1.00 95.00 86 ASN A C 1
ATOM 664 O O . ASN A 1 86 ? 22.070 -19.800 -14.849 1.00 95.00 86 ASN A O 1
ATOM 668 N N . ILE A 1 87 ? 22.470 -17.640 -14.400 1.00 96.19 87 ILE A N 1
ATOM 669 C CA . ILE A 1 87 ? 21.079 -17.176 -14.365 1.00 96.19 87 ILE A CA 1
ATOM 670 C C . ILE A 1 87 ? 20.735 -16.567 -15.731 1.00 96.19 87 ILE A C 1
ATOM 672 O O . ILE A 1 87 ? 21.536 -15.823 -16.301 1.00 96.19 87 ILE A O 1
ATOM 676 N N . GLU A 1 88 ? 19.533 -16.852 -16.234 1.00 96.62 88 GLU A N 1
ATOM 677 C CA . GLU A 1 88 ? 19.018 -16.277 -17.481 1.00 96.62 88 GLU A CA 1
ATOM 678 C C . GLU A 1 88 ? 18.998 -14.734 -17.424 1.00 96.62 88 GLU A C 1
ATOM 680 O O . GLU A 1 88 ? 18.429 -14.161 -16.484 1.00 96.62 88 GLU A O 1
ATOM 685 N N . PRO A 1 89 ? 19.593 -14.035 -18.410 1.00 95.81 89 PRO A N 1
ATOM 686 C CA . PRO A 1 89 ? 19.584 -12.579 -18.448 1.00 95.81 89 PRO A CA 1
ATOM 687 C C . PRO A 1 89 ? 18.165 -12.033 -18.662 1.00 95.81 89 PRO A C 1
ATOM 689 O O . PRO A 1 89 ? 17.305 -12.664 -19.277 1.00 95.81 89 PRO A O 1
ATOM 692 N N . ALA A 1 90 ? 17.920 -10.822 -18.167 1.00 95.69 90 ALA A N 1
ATOM 693 C CA . ALA A 1 90 ? 16.669 -10.104 -18.377 1.00 95.69 90 ALA A CA 1
ATOM 694 C C . ALA A 1 90 ? 16.849 -9.011 -19.436 1.00 95.69 90 ALA A C 1
ATOM 696 O O . ALA A 1 90 ? 17.890 -8.355 -19.523 1.00 95.69 90 ALA A O 1
ATOM 697 N N . ASP A 1 91 ? 15.810 -8.785 -20.232 1.00 96.12 91 ASP A N 1
ATOM 698 C CA . ASP A 1 91 ? 15.749 -7.659 -21.150 1.00 96.12 91 ASP A CA 1
ATOM 699 C C . ASP A 1 91 ? 15.563 -6.335 -20.392 1.00 96.12 91 ASP A C 1
ATOM 701 O O . ASP A 1 91 ? 15.219 -6.285 -19.201 1.00 96.12 91 ASP A O 1
ATOM 705 N N . ARG A 1 92 ? 15.778 -5.230 -21.108 1.00 94.88 92 ARG A N 1
ATOM 706 C CA . ARG A 1 92 ? 15.680 -3.878 -20.552 1.00 94.88 92 ARG A CA 1
ATOM 707 C C . ARG A 1 92 ? 14.293 -3.591 -19.971 1.00 94.88 92 ARG A C 1
ATOM 709 O O . ARG A 1 92 ? 14.204 -2.977 -18.912 1.00 94.88 92 ARG A O 1
ATOM 716 N N . LEU A 1 93 ? 13.211 -4.044 -20.615 1.00 94.62 93 LEU A N 1
ATOM 717 C CA . LEU A 1 93 ? 11.844 -3.766 -20.153 1.00 94.62 93 LEU A CA 1
ATOM 718 C C . LEU A 1 93 ? 11.514 -4.545 -18.880 1.00 94.62 93 LEU A C 1
ATOM 720 O O . LEU A 1 93 ? 10.977 -3.964 -17.934 1.00 94.62 93 LEU A O 1
ATOM 724 N N . LYS A 1 94 ? 11.876 -5.832 -18.808 1.00 94.94 94 LYS A N 1
ATOM 725 C CA . LYS A 1 94 ? 11.730 -6.626 -17.576 1.00 94.94 94 LYS A CA 1
ATOM 726 C C . LYS A 1 94 ? 12.568 -6.048 -16.440 1.00 94.94 94 LYS A C 1
ATOM 728 O O . LYS A 1 94 ? 12.068 -5.936 -15.321 1.00 94.94 94 LYS A O 1
ATOM 733 N N . THR A 1 95 ? 13.790 -5.606 -16.731 1.00 95.50 95 THR A N 1
ATOM 734 C CA . THR A 1 95 ? 14.651 -4.942 -15.744 1.00 95.50 95 THR A CA 1
ATOM 735 C C . THR A 1 95 ? 14.041 -3.626 -15.265 1.00 95.50 95 THR A C 1
ATOM 737 O O . THR A 1 95 ? 13.905 -3.432 -14.060 1.00 95.50 95 THR A O 1
ATOM 740 N N . LYS A 1 96 ? 13.571 -2.762 -16.176 1.00 95.88 96 LYS A N 1
ATOM 741 C CA . LYS A 1 96 ? 12.862 -1.508 -15.856 1.00 95.88 96 LYS A CA 1
ATOM 742 C C . LYS A 1 96 ? 11.624 -1.757 -15.001 1.00 95.88 96 LYS A C 1
ATOM 744 O O . LYS A 1 96 ? 11.418 -1.063 -14.008 1.00 95.88 96 LYS A O 1
ATOM 749 N N . ARG A 1 97 ? 10.837 -2.786 -15.329 1.00 95.31 97 ARG A N 1
ATOM 750 C CA . ARG A 1 97 ? 9.653 -3.176 -14.554 1.00 95.31 97 ARG A CA 1
ATOM 751 C C . ARG A 1 97 ? 10.007 -3.553 -13.116 1.00 95.31 97 ARG A C 1
ATOM 753 O O . ARG A 1 97 ? 9.334 -3.095 -12.196 1.00 95.31 97 ARG A O 1
ATOM 760 N N . ILE A 1 98 ? 11.043 -4.370 -12.925 1.00 93.88 98 ILE A N 1
ATOM 761 C CA . ILE A 1 98 ? 11.449 -4.871 -11.604 1.00 93.88 98 ILE A CA 1
ATOM 762 C C . ILE A 1 98 ? 12.170 -3.778 -10.800 1.00 93.88 98 ILE A C 1
ATOM 764 O O . ILE A 1 98 ? 11.732 -3.443 -9.700 1.00 93.88 98 ILE A O 1
ATOM 768 N N . ALA A 1 99 ? 13.232 -3.183 -11.352 1.00 93.44 99 ALA A N 1
ATOM 769 C CA . ALA A 1 99 ? 14.038 -2.157 -10.685 1.00 93.44 99 ALA A CA 1
ATOM 770 C C . ALA A 1 99 ? 13.232 -0.882 -10.400 1.00 93.44 99 ALA A C 1
ATOM 772 O O . ALA A 1 99 ? 13.356 -0.281 -9.335 1.00 93.44 99 ALA A O 1
ATOM 773 N N . GLY A 1 100 ? 12.350 -0.508 -11.328 1.00 92.62 100 GLY A N 1
ATOM 774 C CA . GLY A 1 100 ? 11.452 0.633 -11.200 1.00 92.62 100 GLY A CA 1
ATOM 775 C C . GLY A 1 100 ? 10.189 0.374 -10.375 1.00 92.62 100 GLY A C 1
ATOM 776 O O . GLY A 1 100 ? 9.388 1.294 -10.221 1.00 92.62 100 GLY A O 1
ATOM 777 N N . LYS A 1 101 ? 9.983 -0.855 -9.870 1.00 93.81 101 LYS A N 1
ATOM 778 C CA . LYS A 1 101 ? 8.775 -1.278 -9.131 1.00 93.81 101 LYS A CA 1
ATOM 779 C C . LYS A 1 101 ? 7.472 -0.877 -9.840 1.00 93.81 101 LYS A C 1
ATOM 781 O O . LYS A 1 101 ? 6.535 -0.382 -9.215 1.00 93.81 101 LYS A O 1
ATOM 786 N N . ILE A 1 102 ? 7.419 -1.073 -11.158 1.00 93.38 102 ILE A N 1
ATOM 787 C CA . ILE A 1 102 ? 6.276 -0.659 -11.978 1.00 93.38 102 ILE A CA 1
ATOM 788 C C . ILE A 1 102 ? 5.079 -1.566 -11.680 1.00 93.38 102 ILE A C 1
ATOM 790 O O . ILE A 1 102 ? 5.130 -2.780 -11.902 1.00 93.38 102 ILE A O 1
ATOM 794 N N . ILE A 1 103 ? 3.984 -0.960 -11.218 1.00 92.50 103 ILE A N 1
ATOM 795 C CA . ILE A 1 103 ? 2.698 -1.633 -11.029 1.00 92.50 103 ILE A CA 1
ATOM 796 C C . ILE A 1 103 ? 1.988 -1.674 -12.389 1.00 92.50 103 ILE A C 1
ATOM 798 O O . ILE A 1 103 ? 1.698 -0.614 -12.946 1.00 92.50 103 ILE A O 1
ATOM 802 N N . PRO A 1 104 ? 1.719 -2.863 -12.959 1.00 89.19 104 PRO A N 1
ATOM 803 C CA . PRO A 1 104 ? 0.999 -2.957 -14.222 1.00 89.19 104 PRO A CA 1
ATOM 804 C C . PRO A 1 104 ? -0.442 -2.470 -14.040 1.00 89.19 104 PRO A C 1
ATOM 806 O O . PRO A 1 104 ? -1.138 -2.908 -13.125 1.00 89.19 104 PRO A O 1
ATOM 809 N N . ALA A 1 105 ? -0.895 -1.592 -14.931 1.00 92.12 105 ALA A N 1
ATOM 810 C CA . ALA A 1 105 ? -2.248 -1.051 -14.925 1.00 92.12 105 ALA A CA 1
ATOM 811 C C . ALA A 1 105 ? -2.758 -0.870 -16.359 1.00 92.12 105 ALA A C 1
ATOM 813 O O . ALA A 1 105 ? -1.987 -0.552 -17.265 1.00 92.12 105 ALA A O 1
ATOM 814 N N . ILE A 1 106 ? -4.062 -1.065 -16.561 1.00 93.25 106 ILE A N 1
ATOM 815 C CA . ILE A 1 106 ? -4.742 -0.860 -17.843 1.00 93.25 106 ILE A CA 1
ATOM 816 C C . ILE A 1 106 ? -6.083 -0.155 -17.614 1.00 93.25 106 ILE A C 1
ATOM 818 O O . ILE A 1 106 ? -6.724 -0.324 -16.575 1.00 93.25 106 ILE A O 1
ATOM 822 N N . ALA A 1 107 ? -6.526 0.635 -18.593 1.00 95.38 107 ALA A N 1
ATOM 823 C CA . ALA A 1 107 ? -7.740 1.441 -18.477 1.00 95.38 107 ALA A CA 1
ATOM 824 C C . ALA A 1 107 ? -9.009 0.610 -18.209 1.00 95.38 107 ALA A C 1
ATOM 826 O O . ALA A 1 107 ? -9.902 1.078 -17.509 1.00 95.38 107 ALA A O 1
ATOM 827 N N . THR A 1 108 ? -9.086 -0.626 -18.716 1.00 94.94 108 THR A N 1
ATOM 828 C CA . THR A 1 108 ? -10.266 -1.492 -18.559 1.00 94.94 108 THR A CA 1
ATOM 829 C C . THR A 1 108 ? -10.547 -1.842 -17.098 1.00 94.94 108 THR A C 1
ATOM 831 O O . THR A 1 108 ? -11.690 -1.723 -16.660 1.00 94.94 108 THR A O 1
ATOM 834 N N . SER A 1 109 ? -9.522 -2.199 -16.312 1.00 94.69 109 SER A N 1
ATOM 835 C CA . SER A 1 109 ? -9.686 -2.446 -14.873 1.00 94.69 109 SER A CA 1
ATOM 836 C C . SER A 1 109 ? -10.064 -1.173 -14.121 1.00 94.69 109 SER A C 1
ATOM 838 O O . SER A 1 109 ? -10.916 -1.226 -13.240 1.00 94.69 109 SER A O 1
ATOM 840 N N . THR A 1 110 ? -9.494 -0.022 -14.492 1.00 96.25 110 THR A N 1
ATOM 841 C CA . THR A 1 110 ? -9.831 1.263 -13.861 1.00 96.25 110 THR A CA 1
ATOM 842 C C . THR A 1 110 ? -11.288 1.638 -14.117 1.00 96.25 110 THR A C 1
ATOM 844 O O . THR A 1 110 ? -12.009 1.942 -13.172 1.00 96.25 110 THR A O 1
ATOM 847 N N . ALA A 1 111 ? -11.754 1.540 -15.366 1.00 96.44 111 ALA A N 1
ATOM 848 C CA . ALA A 1 111 ? -13.144 1.812 -15.725 1.00 96.44 111 ALA A CA 1
ATOM 849 C C . ALA A 1 111 ? -14.122 0.873 -14.999 1.00 96.44 111 ALA A C 1
ATOM 851 O O . ALA A 1 111 ? -15.143 1.327 -14.481 1.00 96.44 111 ALA A O 1
ATOM 852 N N . ALA A 1 112 ? -13.786 -0.419 -14.902 1.00 95.06 112 ALA A N 1
ATOM 853 C CA . ALA A 1 112 ? -14.588 -1.395 -14.169 1.00 95.06 112 ALA A CA 1
ATOM 854 C C . ALA A 1 112 ? -14.690 -1.056 -12.670 1.00 95.06 112 ALA A C 1
ATOM 856 O O . ALA A 1 112 ? -15.800 -0.998 -12.141 1.00 95.06 112 ALA A O 1
ATOM 857 N N . VAL A 1 113 ? -13.566 -0.765 -11.992 1.00 96.50 113 VAL A N 1
ATOM 858 C CA . VAL A 1 113 ? -13.578 -0.339 -10.576 1.00 96.50 113 VAL A CA 1
ATOM 859 C C . VAL A 1 113 ? -14.402 0.936 -10.405 1.00 96.50 113 VAL A C 1
ATOM 861 O O . VAL A 1 113 ? -15.249 0.988 -9.519 1.00 96.50 113 VAL A O 1
ATOM 864 N N . SER A 1 114 ? -14.201 1.951 -11.250 1.00 97.44 114 SER A N 1
ATOM 865 C CA . SER A 1 114 ? -14.935 3.218 -11.154 1.00 97.44 114 SER A CA 1
ATOM 866 C C . SER A 1 114 ? -16.447 3.028 -11.297 1.00 97.44 114 SER A C 1
ATOM 868 O O . SER A 1 114 ? -17.203 3.610 -10.522 1.00 97.44 114 SER A O 1
ATOM 870 N N . GLY A 1 115 ? -16.891 2.185 -12.235 1.00 97.44 115 GLY A N 1
ATOM 871 C CA . GLY A 1 115 ? -18.307 1.849 -12.394 1.00 97.44 115 GLY A CA 1
ATOM 872 C C . GLY A 1 115 ? -18.885 1.138 -11.168 1.00 97.44 115 GLY A C 1
ATOM 873 O O . GLY A 1 115 ? -19.939 1.528 -10.670 1.00 97.44 115 GLY A O 1
ATOM 874 N N . LEU A 1 116 ? -18.172 0.145 -10.628 1.00 96.44 116 LEU A N 1
ATOM 875 C CA . LEU A 1 116 ? -18.592 -0.584 -9.424 1.00 96.44 116 LEU A CA 1
ATOM 876 C C . LEU A 1 116 ? -18.661 0.327 -8.189 1.00 96.44 116 LEU A C 1
ATOM 878 O O . LEU A 1 116 ? -19.619 0.259 -7.423 1.00 96.44 116 LEU A O 1
ATOM 882 N N . VAL A 1 117 ? -17.690 1.227 -8.020 1.00 97.88 117 VAL A N 1
ATOM 883 C CA . VAL A 1 117 ? -17.693 2.220 -6.933 1.00 97.88 117 VAL A CA 1
ATOM 884 C C . VAL A 1 117 ? -18.863 3.193 -7.081 1.00 97.88 117 VAL A C 1
ATOM 886 O O . VAL A 1 117 ? -19.515 3.507 -6.088 1.00 97.88 117 VAL A O 1
ATOM 889 N N . ALA A 1 118 ? -19.175 3.642 -8.301 1.00 98.00 118 ALA A N 1
ATOM 890 C CA . ALA A 1 118 ? -20.327 4.508 -8.546 1.00 98.00 118 ALA A CA 1
ATOM 891 C C . ALA A 1 118 ? -21.658 3.827 -8.169 1.00 98.00 118 ALA A C 1
ATOM 893 O O . ALA A 1 118 ? -22.546 4.481 -7.624 1.00 98.00 118 ALA A O 1
ATOM 894 N N . LEU A 1 119 ? -21.784 2.512 -8.386 1.00 96.75 119 LEU A N 1
ATOM 895 C CA . LEU A 1 119 ? -22.955 1.746 -7.945 1.00 96.75 119 LEU A CA 1
ATOM 896 C C . LEU A 1 119 ? -23.080 1.704 -6.416 1.00 96.75 119 LEU A C 1
ATOM 898 O O . LEU A 1 119 ? -24.174 1.911 -5.892 1.00 96.75 119 LEU A O 1
ATOM 902 N N . GLU A 1 120 ? -21.985 1.475 -5.685 1.00 97.06 120 GLU A N 1
ATOM 903 C CA . GLU A 1 120 ? -22.011 1.523 -4.214 1.00 97.06 120 GLU A CA 1
ATOM 904 C C . GLU A 1 120 ? -22.280 2.946 -3.695 1.00 97.06 120 GLU A C 1
ATOM 906 O O . GLU A 1 120 ? -23.002 3.118 -2.713 1.00 97.06 120 GLU A O 1
ATOM 911 N N . LEU A 1 121 ? -21.791 3.984 -4.384 1.00 97.75 121 LEU A N 1
ATOM 912 C CA . LEU A 1 121 ? -22.057 5.382 -4.034 1.00 97.75 121 LEU A CA 1
ATOM 913 C C . LEU A 1 121 ? -23.554 5.717 -4.083 1.00 97.75 121 LEU A C 1
ATOM 915 O O . LEU A 1 121 ? -24.058 6.390 -3.183 1.00 97.75 121 LEU A O 1
ATOM 919 N N . ILE A 1 122 ? -24.284 5.217 -5.084 1.00 97.62 122 ILE A N 1
ATOM 920 C CA . ILE A 1 122 ? -25.743 5.392 -5.167 1.00 97.62 122 ILE A CA 1
ATOM 921 C C . ILE A 1 122 ? -26.427 4.806 -3.924 1.00 97.62 122 ILE A C 1
ATOM 923 O O . ILE A 1 122 ? -27.343 5.426 -3.385 1.00 97.62 122 ILE A O 1
ATOM 927 N N . LYS A 1 123 ? -25.962 3.655 -3.419 1.00 96.50 123 LYS A N 1
ATOM 928 C CA . LYS A 1 123 ? -26.509 3.028 -2.200 1.00 96.50 123 LYS A CA 1
ATOM 929 C C . LYS A 1 123 ? -26.243 3.861 -0.948 1.00 96.50 123 LYS A C 1
ATOM 931 O O . LYS A 1 123 ? -27.130 3.963 -0.100 1.00 96.50 123 LYS A O 1
ATOM 936 N N . VAL A 1 124 ? -25.059 4.477 -0.856 1.00 96.62 124 VAL A N 1
ATOM 937 C CA . VAL A 1 124 ? -24.711 5.406 0.234 1.00 96.62 124 VAL A CA 1
ATOM 938 C C . VAL A 1 124 ? -25.653 6.608 0.232 1.00 96.62 124 VAL A C 1
ATOM 940 O O . VAL A 1 124 ? -26.257 6.915 1.258 1.00 96.62 124 VAL A O 1
ATOM 943 N N . VAL A 1 125 ? -25.824 7.261 -0.921 1.00 97.31 125 VAL A N 1
ATOM 944 C CA . VAL A 1 125 ? -26.704 8.437 -1.057 1.00 97.31 125 VAL A CA 1
ATOM 945 C C . VAL A 1 125 ? -28.172 8.067 -0.832 1.00 97.31 125 VAL A C 1
ATOM 947 O O . VAL A 1 125 ? -28.909 8.820 -0.204 1.00 97.31 125 VAL A O 1
ATOM 950 N N . GLY A 1 126 ? -28.592 6.888 -1.295 1.00 96.19 126 GLY A N 1
ATOM 951 C CA . GLY A 1 126 ? -29.941 6.355 -1.106 1.00 96.19 126 GLY A CA 1
ATOM 952 C C . GLY A 1 126 ? -30.225 5.787 0.289 1.00 96.19 126 GLY A C 1
ATOM 953 O O . GLY A 1 126 ? -31.301 5.231 0.483 1.00 96.19 126 GLY A O 1
ATOM 954 N N . VAL A 1 127 ? -29.282 5.884 1.239 1.00 95.56 127 VAL A N 1
ATOM 955 C CA . VAL A 1 127 ? -29.409 5.389 2.627 1.00 95.56 127 VAL A CA 1
ATOM 956 C C . VAL A 1 127 ? -29.896 3.932 2.675 1.00 95.56 127 VAL A C 1
ATOM 958 O O . VAL A 1 127 ? -30.811 3.558 3.409 1.00 95.56 127 VAL A O 1
ATOM 961 N N . CYS A 1 128 ? -29.290 3.085 1.844 1.00 94.75 128 CYS A N 1
ATOM 962 C CA . CYS A 1 128 ? -29.634 1.669 1.775 1.00 94.75 128 CYS A CA 1
ATOM 963 C C . CYS A 1 128 ? -29.203 0.911 3.047 1.00 94.75 128 CYS A C 1
ATOM 965 O O . CYS A 1 128 ? -28.210 1.282 3.685 1.00 94.75 128 CYS A O 1
ATOM 967 N N . PRO A 1 129 ? -29.907 -0.180 3.413 1.00 94.69 129 PRO A N 1
ATOM 968 C CA . PRO A 1 129 ? -29.545 -0.998 4.566 1.00 94.69 129 PRO A CA 1
ATOM 969 C C . PRO A 1 129 ? -28.177 -1.666 4.375 1.00 94.69 129 PRO A C 1
ATOM 971 O O . PRO A 1 129 ? -27.749 -1.937 3.253 1.00 94.69 129 PRO A O 1
ATOM 974 N N . PHE A 1 130 ? -27.506 -1.987 5.484 1.00 91.75 130 PHE A N 1
ATOM 975 C CA . PHE A 1 130 ? -26.149 -2.549 5.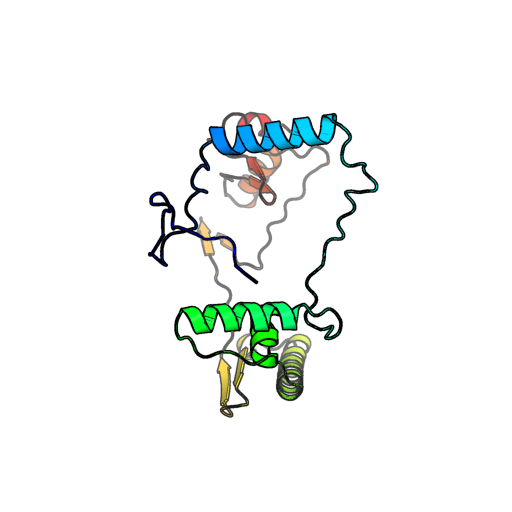498 1.00 91.75 130 PHE A CA 1
ATOM 976 C C . PHE A 1 130 ? -25.978 -3.794 4.603 1.00 91.75 130 PHE A C 1
ATOM 978 O O . PHE A 1 130 ? -24.961 -3.956 3.935 1.00 91.75 130 PHE A O 1
ATOM 985 N N . GLN A 1 131 ? -26.996 -4.649 4.536 1.00 93.44 131 GLN A N 1
ATOM 986 C CA . GLN A 1 131 ? -26.994 -5.897 3.768 1.00 93.44 131 GLN A CA 1
ATOM 987 C C . GLN A 1 131 ? -26.935 -5.674 2.244 1.00 93.44 131 GLN A C 1
ATOM 989 O O . GLN A 1 131 ? -26.575 -6.588 1.496 1.00 93.44 131 GLN A O 1
ATOM 994 N N . ALA A 1 132 ? -27.286 -4.469 1.776 1.00 94.44 132 ALA A N 1
ATOM 995 C CA . ALA A 1 132 ? -27.273 -4.105 0.361 1.00 94.44 132 ALA A CA 1
ATOM 996 C C . ALA A 1 132 ? -25.861 -3.804 -0.173 1.00 94.44 132 ALA A C 1
ATOM 998 O O . ALA A 1 132 ? -25.640 -3.858 -1.389 1.00 94.44 132 ALA A O 1
ATOM 999 N N . TYR A 1 133 ? -24.908 -3.489 0.708 1.00 96.12 133 TYR A N 1
ATOM 1000 C CA . TYR A 1 133 ? -23.526 -3.211 0.322 1.00 96.12 133 TYR A CA 1
ATOM 1001 C C . TYR A 1 133 ? -22.784 -4.507 0.018 1.00 96.12 133 TYR A C 1
ATOM 1003 O O . TYR A 1 133 ? -22.948 -5.514 0.714 1.00 96.12 133 TYR A O 1
ATOM 1011 N N . LYS A 1 134 ? -21.955 -4.481 -1.026 1.00 96.06 134 LYS A N 1
ATOM 1012 C CA . LYS A 1 134 ? -21.138 -5.626 -1.429 1.00 96.06 134 LYS A CA 1
ATOM 1013 C C . LYS A 1 134 ? -19.715 -5.169 -1.715 1.00 96.06 134 LYS A C 1
ATOM 1015 O O . LYS A 1 134 ? -19.491 -4.140 -2.343 1.00 96.06 134 LYS A O 1
ATOM 1020 N N . ASN A 1 135 ? -18.752 -5.975 -1.292 1.00 96.62 135 ASN A N 1
ATOM 1021 C CA . ASN A 1 135 ? -17.395 -5.879 -1.811 1.00 96.62 135 ASN A CA 1
ATOM 1022 C C . ASN A 1 135 ? -17.339 -6.630 -3.142 1.00 96.62 135 ASN A C 1
ATOM 1024 O O . ASN A 1 135 ? -17.978 -7.672 -3.283 1.00 96.62 135 ASN A O 1
ATOM 1028 N N . CYS A 1 136 ? -16.572 -6.123 -4.103 1.00 96.19 136 CYS A N 1
ATOM 1029 C CA . CYS A 1 136 ? -16.387 -6.765 -5.399 1.00 96.19 136 CYS A CA 1
ATOM 1030 C C . CYS A 1 136 ? -14.907 -7.064 -5.631 1.00 96.19 136 CYS A C 1
ATOM 1032 O O . CYS A 1 136 ? -14.069 -6.163 -5.590 1.00 96.19 136 CYS A O 1
ATOM 1034 N N . PHE A 1 137 ? -14.603 -8.318 -5.942 1.00 95.44 137 PHE A N 1
ATOM 1035 C CA . PHE A 1 137 ? -13.296 -8.768 -6.401 1.00 95.44 137 PHE A CA 1
ATOM 1036 C C . PHE A 1 137 ? -13.447 -9.256 -7.830 1.00 95.44 137 PHE A C 1
ATOM 1038 O O . PHE A 1 137 ? -14.343 -10.045 -8.118 1.00 95.44 137 PHE A O 1
ATOM 1045 N N . PHE A 1 138 ? -12.591 -8.803 -8.737 1.00 94.62 138 PHE A N 1
ATOM 1046 C CA . PHE A 1 138 ? -12.645 -9.278 -10.110 1.00 94.62 138 PHE A CA 1
ATOM 1047 C C . PHE A 1 138 ? -11.260 -9.481 -10.702 1.00 94.62 138 PHE A C 1
ATOM 1049 O O . PHE A 1 138 ? -10.293 -8.811 -10.341 1.00 94.62 138 PHE A O 1
ATOM 1056 N N . ASN A 1 139 ? -11.192 -10.405 -11.651 1.00 93.94 139 ASN A N 1
ATOM 1057 C CA . ASN A 1 139 ? -10.048 -10.610 -12.515 1.00 93.94 139 ASN A CA 1
ATOM 1058 C C . ASN A 1 139 ? -10.566 -10.636 -13.956 1.00 93.94 139 ASN A C 1
ATOM 1060 O O . ASN A 1 139 ? -11.339 -11.513 -14.321 1.00 93.94 139 ASN A O 1
ATOM 1064 N N . LEU A 1 140 ? -10.179 -9.657 -14.778 1.00 92.25 140 LEU A N 1
ATOM 1065 C CA . LEU A 1 140 ? -10.634 -9.593 -16.174 1.00 92.25 140 LEU A CA 1
ATOM 1066 C C . LEU A 1 140 ? -9.848 -10.536 -17.096 1.00 92.25 140 LEU A C 1
ATOM 1068 O O . LEU A 1 140 ? -10.297 -10.798 -18.207 1.00 92.25 140 LEU A O 1
ATOM 1072 N N . ALA A 1 141 ? -8.690 -11.044 -16.655 1.00 92.19 141 ALA A N 1
ATOM 1073 C CA . ALA A 1 141 ? -7.896 -11.995 -17.433 1.00 92.19 141 ALA A CA 1
ATOM 1074 C C . ALA A 1 141 ? -8.495 -13.409 -17.395 1.00 92.19 141 ALA A C 1
ATOM 1076 O O . ALA A 1 141 ? -8.461 -14.126 -18.390 1.00 92.19 141 ALA A O 1
ATOM 1077 N N . ILE A 1 142 ? -9.058 -13.794 -16.247 1.00 92.38 142 ILE A N 1
ATOM 1078 C CA . ILE A 1 142 ? -9.862 -15.006 -16.076 1.00 92.38 142 ILE A CA 1
ATOM 1079 C C . ILE A 1 142 ? -11.236 -14.486 -15.666 1.00 92.38 142 ILE A C 1
ATOM 1081 O O . ILE A 1 142 ? -11.379 -14.236 -14.477 1.00 92.38 142 ILE A O 1
ATOM 1085 N N . PRO A 1 143 ? -12.167 -14.226 -16.606 1.0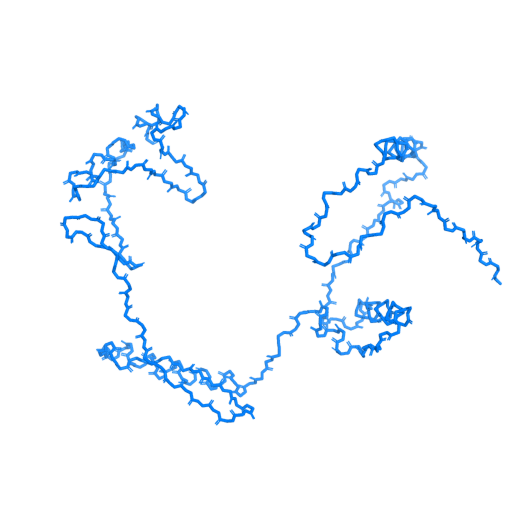0 89.00 143 PRO A N 1
ATOM 1086 C CA . PRO A 1 143 ? -13.333 -13.339 -16.461 1.00 89.00 143 PRO A CA 1
ATOM 1087 C C . PRO A 1 143 ? -14.239 -13.720 -15.280 1.00 89.00 143 PRO A C 1
ATOM 1089 O O . PRO A 1 143 ? -15.285 -14.346 -15.431 1.00 89.00 143 PRO A O 1
ATOM 1092 N N . ILE A 1 144 ? -13.810 -13.337 -14.083 1.00 95.69 144 ILE A N 1
ATOM 1093 C CA . ILE A 1 144 ? -14.364 -13.732 -12.795 1.00 95.69 144 ILE A CA 1
ATOM 1094 C C . ILE A 1 144 ? -14.678 -12.450 -12.051 1.00 95.69 144 ILE A C 1
ATOM 1096 O O . ILE A 1 144 ? -13.829 -11.568 -11.917 1.00 95.69 144 ILE A O 1
ATOM 1100 N N . ILE A 1 145 ? -15.902 -12.380 -11.543 1.00 95.69 145 ILE A N 1
ATOM 1101 C CA . ILE A 1 145 ? -16.387 -11.315 -10.677 1.00 95.69 145 ILE A CA 1
ATOM 1102 C C . ILE A 1 145 ? -17.050 -11.997 -9.485 1.00 95.69 145 ILE A C 1
ATOM 1104 O O . ILE A 1 145 ? -17.939 -12.829 -9.651 1.00 95.69 145 ILE A O 1
ATOM 1108 N N . VAL A 1 146 ? -16.593 -11.664 -8.285 1.00 96.81 146 VAL A N 1
ATOM 1109 C CA . VAL A 1 146 ? -17.060 -12.233 -7.024 1.00 96.81 146 VAL A CA 1
ATOM 1110 C C . VAL A 1 146 ? -17.520 -11.096 -6.134 1.00 96.81 146 VAL A C 1
ATOM 1112 O O . VAL A 1 146 ? -16.742 -10.201 -5.800 1.00 96.81 146 VAL A O 1
ATOM 1115 N N . PHE A 1 147 ? -18.780 -11.160 -5.722 1.00 96.44 147 PHE A N 1
ATOM 1116 C CA . PHE A 1 147 ? -19.332 -10.259 -4.724 1.00 96.44 147 PHE A CA 1
ATOM 1117 C C . PHE A 1 147 ? -19.340 -10.943 -3.365 1.00 96.44 147 PHE A C 1
ATOM 1119 O O . PHE A 1 147 ? -19.789 -12.082 -3.241 1.00 96.44 147 PHE A O 1
ATOM 1126 N N . THR A 1 148 ? -18.878 -10.240 -2.338 1.00 95.94 148 THR A N 1
ATOM 1127 C CA . THR A 1 148 ? -18.958 -10.705 -0.953 1.00 95.94 148 THR A CA 1
ATOM 1128 C C . THR A 1 148 ? -19.731 -9.705 -0.117 1.00 95.94 148 THR A C 1
ATOM 1130 O O . THR A 1 148 ? -19.748 -8.505 -0.398 1.00 95.94 148 THR A O 1
ATOM 1133 N N . GLU A 1 149 ? -20.364 -10.191 0.941 1.00 93.25 149 GLU A N 1
ATOM 1134 C CA . GLU A 1 149 ? -20.992 -9.305 1.914 1.00 93.25 149 GLU A CA 1
ATOM 1135 C C . GLU A 1 149 ? -19.932 -8.503 2.669 1.00 93.25 149 GLU A C 1
ATOM 1137 O O . GLU A 1 149 ? -18.770 -8.912 2.795 1.00 93.25 149 GLU A O 1
ATOM 1142 N N . THR A 1 150 ? -20.327 -7.328 3.139 1.00 92.25 150 THR A N 1
ATOM 1143 C CA . THR A 1 150 ? -19.498 -6.507 4.011 1.00 92.25 150 THR A CA 1
ATOM 1144 C C . THR A 1 150 ? -19.458 -7.122 5.408 1.00 92.25 150 THR A C 1
ATOM 1146 O O . THR A 1 150 ? -20.444 -7.655 5.916 1.00 92.25 150 THR A O 1
ATOM 1149 N N . ALA A 1 151 ? -18.294 -7.061 6.052 1.00 92.06 151 ALA A N 1
ATOM 1150 C CA . ALA A 1 151 ? -18.166 -7.523 7.426 1.00 92.06 151 ALA A CA 1
ATOM 1151 C C . ALA A 1 151 ? -18.826 -6.514 8.372 1.00 92.06 151 ALA A C 1
ATOM 1153 O O . ALA A 1 151 ? -18.558 -5.311 8.296 1.00 92.06 151 ALA A O 1
ATOM 1154 N N . ALA A 1 152 ? -19.672 -7.005 9.280 1.00 91.88 152 ALA A N 1
ATOM 1155 C CA . ALA A 1 152 ? -20.197 -6.179 10.356 1.00 91.88 152 ALA A CA 1
ATOM 1156 C C . ALA A 1 152 ? -19.043 -5.665 11.227 1.00 91.88 152 ALA A C 1
ATOM 1158 O O . ALA A 1 152 ? -18.036 -6.350 11.434 1.00 91.88 152 ALA A O 1
ATOM 1159 N N . VAL A 1 153 ? -19.191 -4.450 11.753 1.00 93.81 153 VAL A N 1
ATOM 1160 C CA . VAL A 1 153 ? -18.159 -3.871 12.608 1.00 93.81 153 VAL A CA 1
ATOM 1161 C C . VAL A 1 153 ? -17.968 -4.722 13.864 1.00 93.81 153 VAL A C 1
ATOM 1163 O O . VAL A 1 153 ? -18.925 -5.065 14.563 1.00 93.81 153 VAL A O 1
ATOM 1166 N N . ARG A 1 154 ? -16.712 -5.055 14.167 1.00 93.88 154 ARG A N 1
ATOM 1167 C CA . ARG A 1 154 ? -16.373 -5.780 15.389 1.00 93.88 154 ARG A CA 1
ATOM 1168 C C . ARG A 1 154 ? -16.615 -4.877 16.597 1.00 93.88 154 ARG A C 1
ATOM 1170 O O . ARG A 1 154 ? -15.975 -3.836 16.729 1.00 93.88 154 ARG A O 1
ATOM 1177 N N . LYS A 1 155 ? -17.507 -5.312 17.485 1.00 94.12 155 LYS A N 1
ATOM 1178 C CA . LYS A 1 155 ? -17.708 -4.716 18.808 1.00 94.12 155 LYS A CA 1
ATOM 1179 C C . LYS A 1 155 ? -16.795 -5.412 19.806 1.00 94.12 155 LYS A C 1
ATOM 1181 O O . LYS A 1 155 ? -16.802 -6.638 19.897 1.00 94.12 155 LYS A O 1
ATOM 1186 N N . THR A 1 156 ? -15.993 -4.632 20.517 1.00 93.69 156 THR A N 1
ATOM 1187 C CA . THR A 1 156 ? -15.133 -5.125 21.595 1.00 93.69 156 THR A CA 1
ATOM 1188 C C . THR A 1 156 ? -15.733 -4.692 22.917 1.00 93.69 156 THR A C 1
ATOM 1190 O O . THR A 1 156 ? -15.902 -3.497 23.155 1.00 93.69 156 THR A O 1
ATOM 1193 N N . GLU A 1 157 ? -16.075 -5.654 23.766 1.00 91.31 157 GLU A N 1
ATOM 1194 C CA . GLU A 1 157 ? -16.544 -5.375 25.120 1.00 91.31 157 GLU A CA 1
ATOM 1195 C C . GLU A 1 157 ? -15.359 -5.080 26.039 1.00 91.31 157 GLU A C 1
ATOM 1197 O O . GLU A 1 157 ? -14.348 -5.781 26.013 1.00 91.31 157 GLU A O 1
ATOM 1202 N N . ILE A 1 158 ? -15.485 -4.024 26.841 1.00 86.19 158 ILE A N 1
ATOM 1203 C CA . ILE A 1 158 ? -14.487 -3.635 27.839 1.00 86.19 158 ILE A CA 1
ATOM 1204 C C . ILE A 1 158 ? -14.923 -4.165 29.204 1.00 86.19 158 ILE A C 1
ATOM 1206 O O . ILE A 1 158 ? -14.271 -5.034 29.777 1.00 86.19 158 ILE A O 1
ATOM 1210 N N . ARG A 1 159 ? -16.016 -3.613 29.750 1.00 82.94 159 ARG A N 1
ATOM 1211 C CA . ARG A 1 159 ? -16.541 -3.957 31.079 1.00 82.94 159 ARG A CA 1
ATOM 1212 C C . ARG A 1 159 ? -17.966 -3.433 31.259 1.00 82.94 159 ARG A C 1
ATOM 1214 O O . ARG A 1 159 ? -18.298 -2.387 30.714 1.00 82.94 159 ARG A O 1
ATOM 1221 N N . ASN A 1 160 ? -18.778 -4.118 32.070 1.00 79.75 160 ASN A N 1
ATOM 1222 C CA . ASN A 1 160 ? -20.099 -3.656 32.528 1.00 79.75 160 ASN A CA 1
ATOM 1223 C C . ASN A 1 160 ? -21.037 -3.193 31.390 1.00 79.75 160 ASN A C 1
ATOM 1225 O O . ASN A 1 160 ? -21.740 -2.198 31.530 1.00 79.75 160 ASN A O 1
ATOM 1229 N N . GLY A 1 161 ? -21.018 -3.883 30.244 1.00 82.31 161 GLY A N 1
ATOM 1230 C CA . GLY A 1 161 ? -21.841 -3.534 29.079 1.00 82.31 161 GLY A CA 1
ATOM 1231 C C . GLY A 1 161 ? -21.301 -2.387 28.214 1.00 82.31 161 GLY A C 1
ATOM 1232 O O . GLY A 1 161 ? -21.917 -2.046 27.207 1.00 82.31 161 GLY A O 1
ATOM 1233 N N . ILE A 1 162 ? -20.143 -1.809 28.551 1.00 86.88 162 ILE A N 1
ATOM 1234 C CA . ILE A 1 162 ? -19.463 -0.830 27.699 1.00 86.88 162 ILE A CA 1
ATOM 1235 C C . ILE A 1 162 ? -18.721 -1.577 26.598 1.00 86.88 162 ILE A C 1
ATOM 1237 O O . ILE A 1 162 ? -17.842 -2.402 26.866 1.00 86.88 162 ILE A O 1
ATOM 1241 N N . SER A 1 163 ? -19.055 -1.249 25.356 1.00 91.06 163 SER A N 1
ATOM 1242 C CA . SER A 1 163 ? -18.375 -1.744 24.165 1.00 91.06 163 SER A CA 1
ATOM 1243 C C . SER A 1 163 ? -17.937 -0.586 23.280 1.00 91.06 163 SER A C 1
ATOM 1245 O O . SER A 1 163 ? -18.465 0.522 23.380 1.00 91.06 163 SER A O 1
ATOM 1247 N N . PHE A 1 164 ? -16.947 -0.843 22.432 1.00 92.69 164 PHE A N 1
ATOM 1248 C CA . PHE A 1 164 ? -16.500 0.104 21.421 1.00 92.69 164 PHE A CA 1
ATOM 1249 C C . PHE A 1 164 ? -16.207 -0.603 20.098 1.00 92.69 164 PHE A C 1
ATOM 1251 O O . PHE A 1 164 ? -15.923 -1.804 20.034 1.00 92.69 164 PHE A O 1
ATOM 1258 N N . THR A 1 165 ? -16.272 0.178 19.034 1.00 95.69 165 THR A N 1
ATOM 1259 C CA . THR A 1 165 ? -15.941 -0.169 17.659 1.00 95.69 165 THR A CA 1
ATOM 1260 C C . THR A 1 165 ? -14.865 0.775 17.131 1.00 95.69 165 THR A C 1
ATOM 1262 O O . THR A 1 165 ? -14.510 1.760 17.773 1.00 95.69 165 THR A O 1
ATOM 1265 N N . ILE A 1 166 ? -14.370 0.513 15.920 1.00 94.62 166 ILE A N 1
ATOM 1266 C CA . ILE A 1 166 ? -13.426 1.410 15.233 1.00 94.62 166 ILE A CA 1
ATOM 1267 C C . ILE A 1 166 ? -14.017 2.791 14.898 1.00 94.62 166 ILE A C 1
ATOM 1269 O O . ILE A 1 166 ? -13.265 3.709 14.588 1.00 94.62 166 ILE A O 1
ATOM 1273 N N . TRP A 1 167 ? -15.346 2.931 14.930 1.00 94.38 167 TRP A N 1
ATOM 1274 C CA . TRP A 1 167 ? -16.051 4.178 14.622 1.00 94.38 167 TRP A CA 1
ATOM 1275 C C . TRP A 1 167 ? -16.379 4.992 15.872 1.00 94.38 167 TRP A C 1
ATOM 1277 O O . TRP A 1 167 ? -16.703 6.175 15.768 1.00 94.38 167 TRP A O 1
ATOM 1287 N N . ASP A 1 168 ? -16.299 4.369 17.048 1.00 92.94 168 ASP A N 1
ATOM 1288 C CA . ASP A 1 168 ? -16.630 5.032 18.297 1.00 92.94 168 ASP A CA 1
ATOM 1289 C C . ASP A 1 168 ? -15.504 5.969 18.718 1.00 92.94 168 ASP A C 1
ATOM 1291 O O . ASP A 1 168 ? -14.320 5.625 18.716 1.00 92.94 168 ASP A O 1
ATOM 1295 N N . ARG A 1 169 ? -15.891 7.175 19.126 1.00 91.81 169 ARG A N 1
ATOM 1296 C CA . ARG A 1 169 ? -14.977 8.175 19.667 1.00 91.81 169 ARG A CA 1
ATOM 1297 C C . ARG A 1 169 ? -15.531 8.710 20.970 1.00 91.81 169 ARG A C 1
ATOM 1299 O O . ARG A 1 169 ? -16.625 9.268 21.005 1.00 91.81 169 ARG A O 1
ATOM 1306 N N . TRP A 1 170 ? -14.745 8.602 22.034 1.00 89.12 170 TRP A N 1
ATOM 1307 C CA . TRP A 1 170 ? -15.090 9.210 23.312 1.00 89.12 170 TRP A CA 1
ATOM 1308 C C . TRP A 1 170 ? -14.549 10.626 23.368 1.00 89.12 170 TRP A C 1
ATOM 1310 O O . TRP A 1 170 ? -13.351 10.864 23.227 1.00 89.12 170 TRP A O 1
ATOM 1320 N N . THR A 1 171 ? -15.453 11.577 23.562 1.00 90.06 171 THR A N 1
ATOM 1321 C CA . THR A 1 171 ? -15.105 12.991 23.655 1.00 90.06 171 THR A CA 1
ATOM 1322 C C . THR A 1 171 ? -15.266 13.467 25.094 1.00 90.06 171 THR A C 1
ATOM 1324 O O . THR A 1 171 ? -16.285 13.218 25.754 1.00 90.06 171 THR A O 1
ATOM 1327 N N . ILE A 1 172 ? -14.214 14.123 25.577 1.00 89.06 172 ILE A N 1
ATOM 1328 C CA . ILE A 1 172 ? -14.133 14.768 26.883 1.00 89.06 172 ILE A CA 1
ATOM 1329 C C . ILE A 1 172 ? -13.813 16.233 26.625 1.00 89.06 172 ILE A C 1
ATOM 1331 O O . ILE A 1 172 ? -12.899 16.545 25.865 1.00 89.06 172 ILE A O 1
ATOM 1335 N N . HIS A 1 173 ? -14.598 17.113 27.235 1.00 87.25 173 HIS A N 1
ATOM 1336 C CA . HIS A 1 173 ? -14.423 18.553 27.131 1.00 87.25 173 HIS A CA 1
ATOM 1337 C C . HIS A 1 173 ? -13.765 19.049 28.419 1.00 87.25 173 HIS A C 1
ATOM 1339 O O . HIS A 1 173 ? -14.327 18.876 29.500 1.00 87.25 173 HIS A O 1
ATOM 1345 N N . GLY A 1 174 ? -12.565 19.611 28.292 1.00 83.38 174 GLY A N 1
ATOM 1346 C CA . GLY A 1 174 ? -11.824 20.231 29.389 1.00 83.38 174 GLY A CA 1
ATOM 1347 C C . GLY A 1 174 ? -12.011 21.750 29.438 1.00 83.38 174 GLY A C 1
ATOM 1348 O O . GLY A 1 174 ? -12.568 22.346 28.519 1.00 83.38 174 GLY A O 1
ATOM 1349 N N . LYS A 1 175 ? -11.533 22.368 30.521 1.00 86.00 175 LYS A N 1
ATOM 1350 C CA . LYS A 1 175 ? -11.366 23.828 30.675 1.00 86.00 175 LYS A CA 1
ATOM 1351 C C . LYS A 1 175 ? -9.926 24.235 30.312 1.00 86.00 175 LYS A C 1
ATOM 1353 O O . LYS A 1 175 ? -9.087 23.365 30.114 1.00 86.00 175 LYS A O 1
ATOM 1358 N N . ASP A 1 176 ? -9.608 25.529 30.303 1.00 79.00 176 ASP A N 1
ATOM 1359 C CA . ASP A 1 176 ? -8.265 26.019 29.928 1.00 79.00 176 ASP A CA 1
ATOM 1360 C C . ASP A 1 176 ? -7.124 25.462 30.808 1.00 79.00 176 ASP A C 1
ATOM 1362 O O . ASP A 1 176 ? -6.020 25.251 30.320 1.00 79.00 176 ASP A O 1
ATOM 1366 N N . ASN A 1 177 ? -7.405 25.130 32.076 1.00 81.62 177 ASN A N 1
ATOM 1367 C CA . ASN A 1 177 ? -6.452 24.505 33.008 1.00 81.62 177 ASN A CA 1
ATOM 1368 C C . ASN A 1 177 ? -6.727 23.003 33.227 1.00 81.62 177 ASN A C 1
ATOM 1370 O O . ASN A 1 177 ? -6.572 22.503 34.341 1.00 81.62 177 ASN A O 1
ATOM 1374 N N . PHE A 1 178 ? -7.213 22.286 32.210 1.00 86.56 178 PHE A N 1
ATOM 1375 C CA . PHE A 1 178 ? -7.566 20.870 32.344 1.00 86.56 178 PHE A CA 1
ATOM 1376 C C . PHE A 1 178 ? -6.320 19.994 32.461 1.00 86.56 178 PHE A C 1
ATOM 1378 O O . PHE A 1 178 ? -5.568 19.827 31.503 1.00 86.56 178 PHE A O 1
ATOM 1385 N N . THR A 1 179 ? -6.108 19.425 33.643 1.00 90.06 179 THR A N 1
ATOM 1386 C CA . THR A 1 179 ? -4.942 18.584 33.907 1.00 90.06 179 THR A CA 1
ATOM 1387 C C . THR A 1 179 ? -5.171 17.146 33.455 1.00 90.06 179 THR A C 1
ATOM 1389 O O . THR A 1 179 ? -6.300 16.679 33.272 1.00 90.06 179 THR A O 1
ATOM 1392 N N . LEU A 1 180 ? -4.084 16.386 33.333 1.00 88.12 180 LEU A N 1
ATOM 1393 C CA . LEU A 1 180 ? -4.166 14.954 33.043 1.00 88.12 180 LEU A CA 1
ATOM 1394 C C . LEU A 1 180 ? -4.900 14.168 34.146 1.00 88.12 180 LEU A C 1
ATOM 1396 O O . LEU A 1 180 ? -5.540 13.156 33.860 1.00 88.12 180 LEU A O 1
ATOM 1400 N N . LEU A 1 181 ? -4.848 14.644 35.394 1.00 88.44 181 LEU A N 1
ATOM 1401 C CA . LEU A 1 181 ? -5.643 14.098 36.491 1.00 88.44 181 LEU A CA 1
ATOM 1402 C C . LEU A 1 181 ? -7.142 14.355 36.287 1.00 88.44 181 LEU A C 1
ATOM 1404 O O . LEU A 1 181 ? -7.939 13.437 36.474 1.00 88.44 181 LEU A O 1
ATOM 1408 N N . ASP A 1 182 ? -7.518 15.558 35.847 1.00 89.75 182 ASP A N 1
ATOM 1409 C CA . ASP A 1 182 ? -8.916 15.889 35.544 1.00 89.75 182 ASP A CA 1
ATOM 1410 C C . ASP A 1 182 ? -9.448 15.024 34.400 1.00 89.75 182 ASP A C 1
ATOM 1412 O O . ASP A 1 182 ? -10.575 14.534 34.472 1.00 89.75 182 ASP A O 1
ATOM 1416 N N . PHE A 1 183 ? -8.624 14.753 33.381 1.00 90.69 183 PHE A N 1
ATOM 1417 C CA . PHE A 1 183 ? -8.959 13.802 32.320 1.00 90.69 183 PHE A CA 1
ATOM 1418 C C . PHE A 1 183 ? -9.253 12.407 32.880 1.00 90.69 183 PHE A C 1
ATOM 1420 O O . PHE A 1 183 ? -10.316 11.850 32.609 1.00 90.69 183 PHE A O 1
ATOM 1427 N N . ILE A 1 184 ? -8.338 11.854 33.683 1.00 89.88 184 ILE A N 1
ATOM 1428 C CA . ILE A 1 184 ? -8.470 10.511 34.271 1.00 89.88 184 ILE A CA 1
ATOM 1429 C C . ILE A 1 184 ? -9.729 10.414 35.139 1.00 89.88 184 ILE A C 1
ATOM 1431 O O . ILE A 1 184 ? -10.502 9.464 34.992 1.00 89.88 184 ILE A O 1
ATOM 1435 N N . ASN A 1 185 ? -9.974 11.416 35.986 1.00 90.62 185 ASN A N 1
ATOM 1436 C CA . ASN A 1 185 ? -11.160 11.472 36.840 1.00 90.62 185 ASN A CA 1
ATOM 1437 C C . ASN A 1 185 ? -12.443 11.591 36.010 1.00 90.62 185 ASN A C 1
ATOM 1439 O O . ASN A 1 185 ? -13.389 10.847 36.243 1.00 90.62 185 ASN A O 1
ATOM 1443 N N . THR A 1 186 ? -12.450 12.437 34.975 1.00 90.56 186 THR A N 1
ATOM 1444 C CA . THR A 1 186 ? -13.616 12.608 34.094 1.00 90.56 186 THR A CA 1
ATOM 1445 C C . THR A 1 186 ? -13.944 11.321 33.332 1.00 90.56 186 THR A C 1
ATOM 1447 O O . THR A 1 186 ? -15.116 10.980 33.181 1.00 90.56 186 THR A O 1
ATOM 1450 N N . VAL A 1 187 ? -12.936 10.568 32.863 1.00 90.62 187 VAL A N 1
ATOM 1451 C CA . VAL A 1 187 ? -13.159 9.251 32.234 1.00 90.62 187 VAL A CA 1
ATOM 1452 C C . VAL A 1 187 ? -13.770 8.277 33.244 1.00 90.62 187 VAL A C 1
ATOM 1454 O O . VAL A 1 187 ? -14.731 7.576 32.918 1.00 90.62 187 VAL A O 1
ATOM 1457 N N . LYS A 1 188 ? -13.237 8.258 34.470 1.00 89.19 188 LYS A N 1
ATOM 1458 C CA . LYS A 1 188 ? -13.697 7.374 35.542 1.00 89.19 188 LYS A CA 1
ATOM 1459 C C . LYS A 1 188 ? -15.132 7.672 35.962 1.00 89.19 188 LYS A C 1
ATOM 1461 O O . LYS A 1 188 ? -15.913 6.740 36.105 1.00 89.19 188 LYS A O 1
ATOM 1466 N N . GLU A 1 189 ? -15.499 8.940 36.095 1.00 89.81 189 GLU A N 1
ATOM 1467 C CA . GLU A 1 189 ? -16.861 9.357 36.444 1.00 89.81 189 GLU A CA 1
ATOM 1468 C C . GLU A 1 189 ? -17.852 9.113 35.301 1.00 89.81 189 GLU A C 1
ATOM 1470 O O . GLU A 1 189 ? -18.929 8.563 35.521 1.00 89.81 189 GLU A O 1
ATOM 1475 N N . LYS A 1 190 ? -17.490 9.483 34.065 1.00 88.25 190 LYS A N 1
ATOM 1476 C CA . LYS A 1 190 ? -18.405 9.420 32.916 1.00 88.25 190 LYS A CA 1
ATOM 1477 C C . LYS A 1 190 ? -18.604 8.004 32.382 1.00 88.25 190 LYS A C 1
ATOM 1479 O O . LYS A 1 190 ? -19.699 7.667 31.942 1.00 88.25 190 LYS A O 1
ATOM 1484 N N . TYR A 1 191 ? -17.545 7.199 32.378 1.00 86.44 191 TYR A N 1
ATOM 1485 C CA . TYR A 1 191 ? -17.545 5.876 31.749 1.00 86.44 191 TYR A CA 1
ATOM 1486 C C . TYR A 1 191 ? -17.259 4.740 32.734 1.00 86.44 191 TYR A C 1
ATOM 1488 O O . TYR A 1 191 ? -17.276 3.586 32.328 1.00 86.44 191 TYR A O 1
ATOM 1496 N N . GLY A 1 192 ? -16.976 5.005 34.013 1.00 86.31 192 GLY A N 1
ATOM 1497 C CA . GLY A 1 192 ? -16.701 3.941 34.989 1.00 86.31 192 GLY A CA 1
ATOM 1498 C C . GLY A 1 192 ? -15.422 3.144 34.704 1.00 86.31 192 GLY A C 1
ATOM 1499 O O . GLY A 1 192 ? -15.261 2.033 35.211 1.00 86.31 192 GLY A O 1
ATOM 1500 N N . ILE A 1 193 ? -14.525 3.682 33.871 1.00 87.88 193 ILE A N 1
ATOM 1501 C CA . ILE A 1 193 ? -13.271 3.045 33.455 1.00 87.88 193 ILE A CA 1
ATOM 1502 C C . ILE A 1 193 ? -12.112 3.863 34.004 1.00 87.88 193 ILE A C 1
ATOM 1504 O O . ILE A 1 193 ? -12.104 5.083 33.892 1.00 87.88 193 ILE A O 1
ATOM 1508 N N . GLU A 1 194 ? -11.116 3.189 34.569 1.00 87.75 194 GLU A N 1
ATOM 1509 C CA . GLU A 1 194 ? -9.898 3.825 35.063 1.00 87.75 194 GLU A CA 1
ATOM 1510 C C . GLU A 1 194 ? -8.783 3.705 34.011 1.00 87.75 194 GLU A C 1
ATOM 1512 O O . GLU A 1 194 ? -8.323 2.592 33.734 1.00 87.75 194 GLU A O 1
ATOM 1517 N N . PRO A 1 195 ? -8.355 4.816 33.378 1.00 88.56 195 PRO A N 1
ATOM 1518 C CA . PRO A 1 195 ? -7.270 4.790 32.404 1.00 88.56 195 PRO A CA 1
ATOM 1519 C C . PRO A 1 195 ? -5.948 4.339 33.035 1.00 88.56 195 PRO A C 1
ATOM 1521 O O . PRO A 1 195 ? -5.386 5.021 33.887 1.00 88.56 195 PRO A O 1
ATOM 1524 N N . ILE A 1 196 ? -5.406 3.217 32.558 1.00 89.19 196 ILE A N 1
ATOM 1525 C CA . ILE A 1 196 ? -4.085 2.715 32.977 1.00 89.19 196 ILE A CA 1
ATOM 1526 C C . ILE A 1 196 ? -2.930 3.348 32.195 1.00 89.19 196 ILE A C 1
ATOM 1528 O O . ILE A 1 196 ? -1.780 3.279 32.617 1.00 89.19 196 ILE A O 1
ATOM 1532 N N . MET A 1 197 ? -3.214 3.921 31.025 1.00 89.94 197 MET A N 1
ATOM 1533 C CA . MET A 1 197 ? -2.211 4.512 30.151 1.00 89.94 197 MET A CA 1
ATOM 1534 C C . MET A 1 197 ? -2.850 5.557 29.234 1.00 89.94 197 MET A C 1
ATOM 1536 O O . MET A 1 197 ? -3.927 5.329 28.687 1.00 89.94 197 MET A O 1
ATOM 1540 N N . VAL A 1 198 ? -2.155 6.678 29.034 1.00 91.19 198 VAL A N 1
ATOM 1541 C CA . VAL A 1 198 ? -2.544 7.737 28.091 1.00 91.19 198 VAL A CA 1
ATOM 1542 C C . VAL A 1 198 ? -1.382 8.003 27.137 1.00 91.19 198 VAL A C 1
ATOM 1544 O O . VAL A 1 198 ? -0.255 8.249 27.575 1.00 91.19 198 VAL A O 1
ATOM 1547 N N . VAL A 1 199 ? -1.651 7.950 25.831 1.00 92.25 199 VAL A N 1
ATOM 1548 C CA . VAL A 1 199 ? -0.648 8.076 24.762 1.00 92.25 199 VAL A CA 1
ATOM 1549 C C . VAL A 1 199 ? -1.124 9.084 23.720 1.00 92.25 199 VAL A C 1
ATOM 1551 O O . VAL A 1 199 ? -2.297 9.094 23.354 1.00 92.25 199 VAL A O 1
ATOM 1554 N N . GLN A 1 200 ? -0.200 9.901 23.216 1.00 90.31 200 GLN A N 1
ATOM 1555 C CA . GLN A 1 200 ? -0.412 10.792 22.079 1.00 90.31 200 GLN A CA 1
ATOM 1556 C C . GLN A 1 200 ? 0.560 10.418 20.952 1.00 90.31 200 GLN A C 1
ATOM 1558 O O . GLN A 1 200 ? 1.760 10.701 21.015 1.00 90.31 200 GLN A O 1
ATOM 1563 N N . GLY A 1 201 ? 0.050 9.749 19.915 1.00 91.81 201 GLY A N 1
ATOM 1564 C CA . GLY A 1 201 ? 0.880 9.190 18.844 1.00 91.81 201 GLY A CA 1
ATOM 1565 C C . GLY A 1 201 ? 1.856 8.147 19.393 1.00 91.81 201 GLY A C 1
ATOM 1566 O O . GLY A 1 201 ? 1.435 7.121 19.913 1.00 91.81 201 GLY A O 1
ATOM 1567 N N . VAL A 1 202 ? 3.158 8.429 19.311 1.00 91.88 202 VAL A N 1
ATOM 1568 C CA . VAL A 1 202 ? 4.228 7.573 19.864 1.00 91.88 202 VAL A CA 1
ATOM 1569 C C . VAL A 1 202 ? 4.679 7.986 21.273 1.00 91.88 202 VAL A C 1
ATOM 1571 O O . VAL A 1 202 ? 5.550 7.345 21.856 1.00 91.88 202 VAL A O 1
ATOM 1574 N N . LYS A 1 203 ? 4.125 9.072 21.832 1.00 89.31 203 LYS A N 1
ATOM 1575 C CA . LYS A 1 203 ? 4.542 9.629 23.127 1.00 89.31 203 LYS A CA 1
ATOM 1576 C C . LYS A 1 203 ? 3.642 9.132 24.253 1.00 89.31 203 LYS A C 1
ATOM 1578 O O . LYS A 1 203 ? 2.436 9.366 24.239 1.00 89.31 203 LYS A O 1
ATOM 1583 N N . MET A 1 204 ? 4.237 8.506 25.264 1.00 89.75 204 MET A N 1
ATOM 1584 C CA . MET A 1 204 ? 3.530 8.073 26.473 1.00 89.75 204 MET A CA 1
ATOM 1585 C C . MET A 1 204 ? 3.393 9.246 27.450 1.00 89.75 204 MET A C 1
ATOM 1587 O O . MET A 1 204 ? 4.381 9.691 28.038 1.00 89.75 204 MET A O 1
ATOM 1591 N N . LEU A 1 205 ? 2.170 9.746 27.632 1.00 88.06 205 LEU A N 1
ATOM 1592 C CA . LEU A 1 205 ? 1.882 10.870 28.528 1.00 88.06 205 LEU A CA 1
ATOM 1593 C C . LEU A 1 205 ? 1.779 10.406 29.985 1.00 88.06 205 LEU A C 1
ATOM 1595 O O . LEU A 1 205 ? 2.387 11.010 30.869 1.00 88.06 205 LEU A O 1
ATOM 1599 N N . TYR A 1 206 ? 1.076 9.294 30.221 1.00 88.38 206 TYR A N 1
ATOM 1600 C CA . TYR A 1 206 ? 0.891 8.713 31.550 1.00 88.38 206 TYR A CA 1
ATOM 1601 C C . TYR A 1 206 ? 0.930 7.190 31.513 1.00 88.38 206 TYR A C 1
ATOM 1603 O O . TYR A 1 206 ? 0.254 6.573 30.696 1.00 88.38 206 TYR A O 1
ATOM 1611 N N . VAL A 1 207 ? 1.734 6.614 32.412 1.00 89.62 207 VAL A N 1
ATOM 1612 C CA . VAL A 1 207 ? 1.816 5.180 32.724 1.00 89.62 207 VAL A CA 1
ATOM 1613 C C . VAL A 1 207 ? 2.192 5.082 34.213 1.00 89.62 207 VAL A C 1
ATOM 1615 O O . VAL A 1 207 ? 3.269 5.567 34.564 1.00 89.62 207 VAL A O 1
ATOM 1618 N N . PRO A 1 208 ? 1.368 4.486 35.096 1.00 82.25 208 PRO A N 1
ATOM 1619 C CA . PRO A 1 208 ? 1.614 4.456 36.543 1.00 82.25 208 PRO A CA 1
ATOM 1620 C C . PRO A 1 208 ? 2.959 3.834 36.938 1.00 82.25 208 PRO A C 1
ATOM 1622 O O . PRO A 1 208 ? 3.587 4.272 37.896 1.00 82.25 208 PRO A O 1
ATOM 1625 N N . VAL A 1 209 ? 3.409 2.830 36.179 1.00 83.44 209 VAL A N 1
ATOM 1626 C CA . VAL A 1 209 ? 4.636 2.062 36.451 1.00 83.44 209 VAL A CA 1
ATOM 1627 C C . VAL A 1 209 ? 5.907 2.828 36.047 1.00 83.44 209 VAL A C 1
ATOM 1629 O O . VAL A 1 209 ? 6.995 2.505 36.516 1.00 83.44 209 VAL A O 1
ATOM 1632 N N . MET A 1 210 ? 5.804 3.858 35.196 1.00 82.75 210 MET A N 1
ATOM 1633 C CA . MET A 1 210 ? 6.979 4.592 34.716 1.00 82.75 210 MET A CA 1
ATOM 1634 C C . MET A 1 210 ? 7.414 5.700 35.693 1.00 82.75 210 MET A C 1
ATOM 1636 O O . MET A 1 210 ? 6.601 6.559 36.062 1.00 82.75 210 MET A O 1
ATOM 1640 N N . PRO A 1 211 ? 8.708 5.760 36.072 1.00 80.00 211 PRO A N 1
ATOM 1641 C CA . PRO A 1 211 ? 9.225 6.808 36.944 1.00 80.00 211 PRO A CA 1
ATOM 1642 C C . PRO A 1 211 ? 8.972 8.210 36.374 1.00 80.00 211 PRO A C 1
ATOM 1644 O O . PRO A 1 211 ? 9.192 8.482 35.197 1.00 80.00 211 PRO A O 1
ATOM 1647 N N . GLY A 1 212 ? 8.498 9.129 37.217 1.00 78.19 212 GLY A N 1
ATOM 1648 C CA . GLY A 1 212 ? 8.267 10.528 36.839 1.00 78.19 212 GLY A CA 1
ATOM 1649 C C . GLY A 1 212 ? 6.954 10.807 36.098 1.00 78.19 212 GLY A C 1
ATOM 1650 O O . GLY A 1 212 ? 6.545 11.966 36.051 1.00 78.19 212 GLY A O 1
ATOM 1651 N N . HIS A 1 213 ? 6.236 9.791 35.605 1.00 81.56 213 HIS A N 1
ATOM 1652 C CA . HIS A 1 213 ? 4.936 9.985 34.943 1.00 81.56 213 HIS A CA 1
ATOM 1653 C C . HIS A 1 213 ? 3.845 10.414 35.934 1.00 81.56 213 HIS A C 1
ATOM 1655 O O . HIS A 1 213 ? 3.008 11.249 35.608 1.00 81.56 213 HIS A O 1
ATOM 1661 N N . VAL A 1 214 ? 3.917 9.947 37.184 1.00 76.25 214 VAL A N 1
ATOM 1662 C CA . VAL A 1 214 ? 3.005 10.368 38.265 1.00 76.25 214 VAL A CA 1
ATOM 1663 C C . VAL A 1 214 ? 3.098 11.877 38.539 1.00 76.25 214 VAL A C 1
ATOM 1665 O O . VAL A 1 214 ? 2.095 12.512 38.854 1.00 76.25 214 VAL A O 1
ATOM 1668 N N . LYS A 1 215 ? 4.274 12.495 38.349 1.00 81.06 215 LYS A N 1
ATOM 1669 C CA . LYS A 1 215 ? 4.454 13.948 38.533 1.00 81.06 215 LYS A CA 1
ATOM 1670 C C . LYS A 1 215 ? 3.745 14.773 37.452 1.00 81.06 215 LYS A C 1
ATOM 1672 O O . LYS A 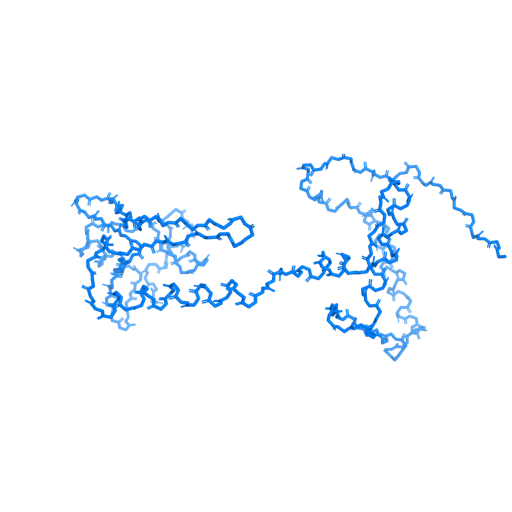1 215 ? 3.437 15.935 37.692 1.00 81.06 215 LYS A O 1
ATOM 1677 N N . ARG A 1 216 ? 3.461 14.176 36.287 1.00 80.69 216 ARG A N 1
ATOM 1678 C CA . ARG A 1 216 ? 2.811 14.841 35.145 1.00 80.69 216 ARG A CA 1
ATOM 1679 C C . ARG A 1 216 ? 1.295 14.937 35.279 1.00 80.69 216 ARG A C 1
ATOM 1681 O O . ARG A 1 216 ? 0.676 15.669 34.526 1.00 80.69 216 ARG A O 1
ATOM 1688 N N . LEU A 1 217 ? 0.703 14.251 36.259 1.00 78.44 217 LEU A N 1
ATOM 1689 C CA . LEU A 1 217 ? -0.742 14.282 36.503 1.00 78.44 217 LEU A CA 1
ATOM 1690 C C . LEU A 1 217 ? -1.280 15.692 36.779 1.00 78.44 217 LEU A C 1
ATOM 1692 O O . LEU A 1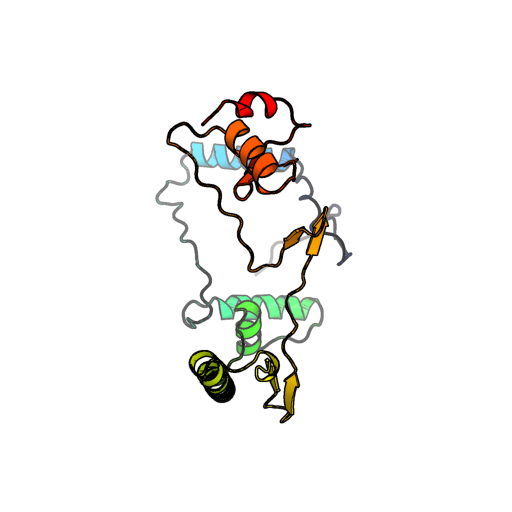 217 ? -2.415 15.986 36.432 1.00 78.44 217 LEU A O 1
ATOM 1696 N N . LYS A 1 218 ? -0.461 16.557 37.388 1.00 78.06 218 LYS A N 1
ATOM 1697 C CA . LYS A 1 218 ? -0.820 17.944 37.723 1.00 78.06 218 LYS A CA 1
ATOM 1698 C C . LYS A 1 218 ? -0.436 18.954 36.638 1.00 78.06 218 LYS A C 1
ATOM 1700 O O . LYS A 1 218 ? -0.623 20.147 36.845 1.00 78.06 218 LYS A O 1
ATOM 1705 N N . LEU A 1 219 ? 0.164 18.494 35.541 1.00 72.62 219 LEU A N 1
ATOM 1706 C CA . LEU A 1 219 ? 0.528 19.353 34.420 1.00 72.62 219 LEU A CA 1
ATOM 1707 C C . LEU A 1 219 ? -0.671 19.477 33.474 1.00 72.62 219 LEU A C 1
ATOM 1709 O O . LEU A 1 219 ? -1.414 18.509 33.274 1.00 72.62 219 LEU A O 1
ATOM 1713 N N . THR A 1 220 ? -0.842 20.686 32.950 1.00 61.38 220 THR A N 1
ATOM 1714 C CA . THR A 1 220 ? -1.726 21.029 31.830 1.00 61.38 220 THR A CA 1
ATOM 1715 C C . THR A 1 220 ? -1.057 20.685 30.510 1.00 61.38 220 THR A C 1
ATOM 1717 O O . THR A 1 220 ? 0.154 20.995 30.394 1.00 61.38 220 THR A O 1
#